Protein AF-A0A5C4PBP1-F1 (afdb_monomer)

Radius of gyration: 16.21 Å; Cα contacts (8 Å, |Δi|>4): 255; chains: 1; bounding box: 38×36×38 Å

Structure (mmCIF, N/CA/C/O backbone):
data_AF-A0A5C4PBP1-F1
#
_entry.id   AF-A0A5C4PBP1-F1
#
loop_
_atom_site.group_PDB
_atom_site.id
_atom_site.type_symbol
_atom_site.label_atom_id
_atom_site.label_alt_id
_atom_site.label_comp_id
_atom_site.label_asym_id
_atom_site.label_entity_id
_atom_site.label_seq_id
_atom_site.pdbx_PDB_ins_code
_atom_site.Cartn_x
_atom_site.Cartn_y
_atom_site.Cartn_z
_atom_site.occupancy
_atom_site.B_iso_or_equiv
_atom_site.auth_seq_id
_atom_site.auth_comp_id
_atom_site.auth_asym_id
_atom_site.auth_atom_id
_atom_site.pdbx_PDB_model_num
ATOM 1 N N . MET A 1 1 ? 8.663 18.267 17.089 1.00 38.72 1 MET A N 1
ATOM 2 C CA . MET A 1 1 ? 8.433 17.097 16.216 1.00 38.72 1 MET A CA 1
ATOM 3 C C . MET A 1 1 ? 9.418 17.229 15.071 1.00 38.72 1 MET A C 1
ATOM 5 O O . MET A 1 1 ? 9.232 18.097 14.226 1.00 38.72 1 MET A O 1
ATOM 9 N N . GLU A 1 2 ? 10.534 16.509 15.130 1.00 34.47 2 GLU A N 1
ATOM 10 C CA . GLU A 1 2 ? 11.545 16.554 14.072 1.00 34.47 2 GLU A CA 1
ATOM 11 C C . GLU A 1 2 ? 10.879 16.085 12.771 1.00 34.47 2 GLU A C 1
ATOM 13 O O . GLU A 1 2 ? 10.208 15.049 12.756 1.00 34.47 2 GLU A O 1
ATOM 18 N N . LYS A 1 3 ? 10.936 16.903 11.713 1.00 49.91 3 LYS A N 1
ATOM 19 C CA . LYS A 1 3 ? 10.389 16.513 10.411 1.00 49.91 3 LYS A CA 1
ATOM 20 C C . LYS A 1 3 ? 11.172 15.275 9.974 1.00 49.91 3 LYS A C 1
ATOM 22 O O . LYS A 1 3 ? 12.376 15.377 9.762 1.00 49.91 3 LYS A O 1
ATOM 27 N N . SER A 1 4 ? 10.498 14.124 9.903 1.00 60.41 4 SER A N 1
ATOM 28 C CA . SER A 1 4 ? 11.063 12.883 9.361 1.00 60.41 4 SER A CA 1
ATOM 29 C C . SER A 1 4 ? 11.829 13.210 8.087 1.00 60.41 4 SER A C 1
ATOM 31 O O . SER A 1 4 ? 11.266 13.848 7.194 1.00 60.41 4 SER A O 1
ATOM 33 N N . LYS A 1 5 ? 13.099 12.800 8.010 1.00 70.38 5 LYS A N 1
ATOM 34 C CA . LYS A 1 5 ? 13.876 12.965 6.781 1.00 70.38 5 LYS A CA 1
ATOM 35 C C . LYS A 1 5 ? 13.147 12.250 5.634 1.00 70.38 5 LYS A C 1
ATOM 37 O O . LYS A 1 5 ? 12.553 11.195 5.883 1.00 70.38 5 LYS A O 1
ATOM 42 N N . PRO A 1 6 ? 13.159 12.814 4.417 1.00 76.69 6 PRO A N 1
ATOM 43 C CA . PRO A 1 6 ? 12.573 12.146 3.267 1.00 76.69 6 PRO A CA 1
ATOM 44 C C . PRO A 1 6 ? 13.283 10.818 3.005 1.00 76.69 6 PRO A C 1
ATOM 46 O O . PRO A 1 6 ? 14.501 10.729 3.186 1.00 76.69 6 PRO A O 1
ATOM 49 N N . ARG A 1 7 ? 12.518 9.792 2.629 1.00 86.94 7 ARG A N 1
ATOM 50 C CA . ARG A 1 7 ? 13.049 8.452 2.331 1.00 86.94 7 ARG A CA 1
ATOM 51 C C . ARG A 1 7 ? 13.145 8.216 0.830 1.00 86.94 7 ARG A C 1
ATOM 53 O O . ARG A 1 7 ? 14.082 7.562 0.390 1.00 86.94 7 ARG A O 1
ATOM 60 N N . GLY A 1 8 ? 12.194 8.762 0.076 1.00 85.06 8 GLY A N 1
ATOM 61 C CA . GLY A 1 8 ? 12.069 8.559 -1.358 1.00 85.06 8 GLY A CA 1
ATOM 62 C C . GLY A 1 8 ? 12.628 9.697 -2.191 1.00 85.06 8 GLY A C 1
ATOM 63 O O . GLY A 1 8 ? 13.307 10.607 -1.711 1.00 85.06 8 GLY A O 1
ATOM 64 N N . VAL A 1 9 ? 12.273 9.665 -3.471 1.00 88.12 9 VAL A N 1
ATOM 65 C CA . VAL A 1 9 ? 12.474 10.784 -4.396 1.00 88.12 9 VAL A CA 1
ATOM 66 C C . VAL A 1 9 ? 11.323 11.785 -4.296 1.00 88.12 9 VAL A C 1
ATOM 68 O O . VAL A 1 9 ? 10.204 11.427 -3.906 1.00 88.12 9 VAL A O 1
ATOM 71 N N . ARG A 1 10 ? 11.598 13.037 -4.678 1.00 88.62 10 ARG A N 1
ATOM 72 C CA . ARG A 1 10 ? 10.590 14.095 -4.766 1.00 88.62 10 ARG A CA 1
ATOM 73 C C . ARG A 1 10 ? 9.631 13.827 -5.929 1.00 88.62 10 ARG A C 1
ATOM 75 O O . ARG A 1 10 ? 10.065 13.715 -7.073 1.00 88.62 10 ARG A O 1
ATOM 82 N N . VAL A 1 11 ? 8.337 13.812 -5.637 1.00 88.62 11 VAL A N 1
ATOM 83 C CA . VAL A 1 11 ? 7.227 13.700 -6.595 1.00 88.62 11 VAL A CA 1
ATOM 84 C C . VAL A 1 11 ? 6.254 14.871 -6.426 1.00 88.62 11 VAL A C 1
ATOM 86 O O . VAL A 1 11 ? 6.427 15.715 -5.542 1.00 88.62 11 VAL A O 1
ATOM 89 N N . ALA A 1 12 ? 5.241 14.963 -7.293 1.00 88.81 12 ALA A N 1
ATOM 90 C CA . ALA A 1 12 ? 4.211 15.988 -7.156 1.00 88.81 12 ALA A CA 1
ATOM 91 C C . ALA A 1 12 ? 3.504 15.876 -5.792 1.00 88.81 12 ALA A C 1
ATOM 93 O O . ALA A 1 12 ? 3.267 14.768 -5.307 1.00 88.81 12 ALA A O 1
ATOM 94 N N . PRO A 1 13 ? 3.170 17.008 -5.153 1.00 91.00 13 PRO A N 1
ATOM 95 C CA . PRO A 1 13 ? 2.603 16.999 -3.816 1.00 91.00 13 PRO A CA 1
ATOM 96 C C . PRO A 1 13 ? 1.206 16.367 -3.800 1.00 91.00 13 PRO A C 1
ATOM 98 O O . PRO A 1 13 ? 0.325 16.792 -4.547 1.00 91.00 13 PRO A O 1
ATOM 101 N N . LEU A 1 14 ? 0.972 15.418 -2.891 1.00 92.81 14 LEU A N 1
ATOM 102 C CA . LEU A 1 14 ? -0.351 14.851 -2.620 1.00 92.81 14 LEU A CA 1
ATOM 103 C C . LEU A 1 14 ? -0.701 14.976 -1.137 1.00 92.81 14 LEU A C 1
ATOM 105 O O . LEU A 1 14 ? 0.102 14.690 -0.252 1.00 92.81 14 LEU A O 1
ATOM 109 N N . SER A 1 15 ? -1.937 15.389 -0.856 1.00 93.75 15 SER A N 1
ATOM 110 C CA . SER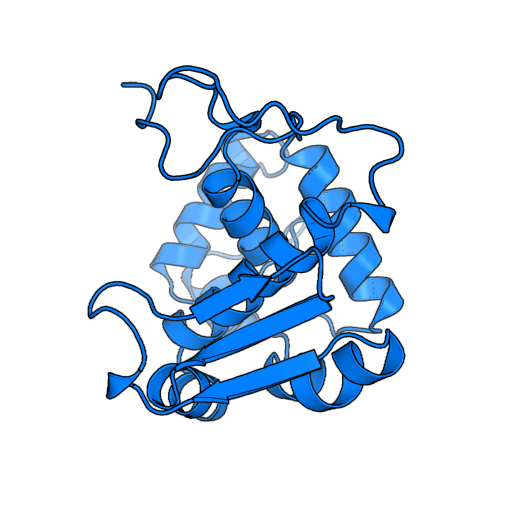 A 1 15 ? -2.470 15.411 0.508 1.00 93.75 15 SER A CA 1
ATOM 111 C C . SER A 1 15 ? -2.979 14.027 0.922 1.00 93.75 15 SER A C 1
ATOM 113 O O . SER A 1 15 ? -3.410 13.239 0.079 1.00 93.75 15 SER A O 1
ATOM 115 N N . SER A 1 16 ? -3.032 13.750 2.233 1.00 94.00 16 SER A N 1
ATOM 116 C CA . SER A 1 16 ? -3.623 12.504 2.756 1.00 94.00 16 SER A CA 1
ATOM 117 C C . SER A 1 16 ? -5.059 12.292 2.271 1.00 94.00 16 SER A C 1
ATOM 119 O O . SER A 1 16 ? -5.451 11.163 1.994 1.00 94.00 16 SER A O 1
ATOM 121 N N . ARG A 1 17 ? -5.834 13.380 2.139 1.00 94.62 17 ARG A N 1
ATOM 122 C CA . ARG A 1 17 ? -7.197 13.346 1.596 1.00 94.62 17 ARG A CA 1
ATOM 123 C C . ARG A 1 17 ? -7.201 12.887 0.139 1.00 94.62 17 ARG A C 1
ATOM 125 O O . ARG A 1 17 ? -7.985 12.012 -0.199 1.00 94.62 17 ARG A O 1
ATOM 132 N N . LYS A 1 18 ? -6.320 13.432 -0.706 1.00 95.44 18 LYS A N 1
ATOM 133 C CA . LYS A 1 18 ? -6.283 13.051 -2.122 1.00 95.44 18 LYS A CA 1
ATOM 134 C C . LYS A 1 18 ? -5.857 11.595 -2.309 1.00 95.44 18 LYS A C 1
ATOM 136 O O . LYS A 1 18 ? -6.451 10.892 -3.114 1.00 95.44 18 LYS A O 1
ATOM 141 N N . ILE A 1 19 ? -4.875 11.130 -1.535 1.00 96.56 19 ILE A N 1
ATOM 142 C CA . ILE A 1 19 ? -4.437 9.725 -1.566 1.00 96.56 19 ILE A CA 1
ATOM 143 C C . ILE A 1 19 ? -5.571 8.792 -1.126 1.00 96.56 19 ILE A C 1
ATOM 145 O O . ILE A 1 19 ? -5.777 7.752 -1.745 1.00 96.56 19 ILE A O 1
ATOM 149 N N . ARG A 1 20 ? -6.341 9.179 -0.099 1.00 96.38 20 ARG A N 1
ATOM 150 C CA . ARG A 1 20 ? -7.541 8.446 0.323 1.00 96.38 20 ARG A CA 1
ATOM 151 C C . ARG A 1 20 ? -8.570 8.342 -0.794 1.00 96.38 20 ARG A C 1
ATOM 153 O O . ARG A 1 20 ? -9.005 7.237 -1.075 1.00 96.38 20 ARG A O 1
ATOM 160 N N . GLU A 1 21 ? -8.919 9.458 -1.433 1.00 96.00 21 GLU A N 1
ATOM 161 C CA . GLU A 1 21 ? -9.877 9.472 -2.548 1.00 96.00 21 GLU A CA 1
ATOM 162 C C . GLU A 1 21 ? -9.435 8.507 -3.665 1.00 96.00 21 GLU A C 1
ATOM 164 O O . GLU A 1 21 ? -10.244 7.731 -4.163 1.00 96.00 21 GLU A O 1
ATOM 169 N N . VAL A 1 22 ? -8.137 8.487 -4.001 1.00 96.25 22 VAL A N 1
ATOM 170 C CA . VAL A 1 22 ? -7.582 7.556 -5.002 1.00 96.25 22 VAL A CA 1
ATOM 171 C C . VAL A 1 22 ? -7.666 6.097 -4.539 1.00 96.25 22 VAL A C 1
ATOM 173 O O . VAL A 1 22 ? -8.005 5.224 -5.335 1.00 96.25 22 VAL A O 1
ATOM 176 N N . ALA A 1 23 ? -7.374 5.803 -3.270 1.00 96.69 23 ALA A N 1
ATOM 177 C CA . ALA A 1 23 ? -7.478 4.447 -2.728 1.00 96.69 23 ALA A CA 1
ATOM 178 C C . ALA A 1 23 ? -8.937 3.958 -2.638 1.00 96.69 23 ALA A C 1
ATOM 180 O O . ALA A 1 23 ? -9.209 2.789 -2.902 1.00 96.69 23 ALA A O 1
ATOM 181 N N . GLU A 1 24 ? -9.882 4.838 -2.304 1.00 95.56 24 GLU A N 1
ATOM 182 C CA . GLU A 1 24 ? -11.318 4.540 -2.300 1.00 95.56 24 GLU A CA 1
ATOM 183 C C . GLU A 1 24 ? -11.827 4.262 -3.719 1.00 95.56 24 GLU A C 1
ATOM 185 O O . GLU A 1 24 ? -12.480 3.244 -3.945 1.00 95.56 24 GLU A O 1
ATOM 190 N N . GLU A 1 25 ? -11.461 5.103 -4.690 1.00 94.81 25 GLU A N 1
ATOM 191 C CA . GLU A 1 25 ? -11.775 4.878 -6.104 1.00 94.81 25 GLU A CA 1
ATOM 192 C C . GLU A 1 25 ? -11.176 3.557 -6.604 1.00 94.81 25 GLU A C 1
ATOM 194 O O . GLU A 1 25 ? -11.853 2.783 -7.278 1.00 94.81 25 GLU A O 1
ATOM 199 N N . PHE A 1 26 ? -9.935 3.250 -6.218 1.00 94.12 26 PHE A N 1
ATOM 200 C CA . PHE A 1 26 ? -9.298 1.978 -6.541 1.00 94.12 26 PHE A CA 1
ATOM 201 C C . PHE A 1 26 ? -10.095 0.790 -5.982 1.00 94.12 26 PHE A C 1
ATOM 203 O O . PHE A 1 26 ? -10.400 -0.143 -6.723 1.00 94.12 26 PHE A O 1
ATOM 210 N N . ARG A 1 27 ? -10.507 0.833 -4.707 1.00 94.81 27 ARG A N 1
ATOM 211 C CA . ARG A 1 27 ? -11.350 -0.220 -4.113 1.00 94.81 27 ARG A CA 1
ATOM 212 C C . ARG A 1 27 ? -12.655 -0.414 -4.884 1.00 94.81 27 ARG A C 1
ATOM 214 O O . ARG A 1 27 ? -13.053 -1.555 -5.087 1.00 94.81 27 ARG A O 1
ATOM 221 N N . VAL A 1 28 ? -13.285 0.666 -5.349 1.00 93.56 28 VAL A N 1
ATOM 222 C CA . VAL A 1 28 ? -14.512 0.601 -6.162 1.00 93.56 28 VAL A CA 1
ATOM 223 C C . VAL A 1 28 ? -14.242 -0.011 -7.539 1.00 93.56 28 VAL A C 1
ATOM 225 O O . VAL A 1 28 ? -14.942 -0.940 -7.932 1.00 93.56 28 VAL A O 1
ATOM 228 N N . ILE A 1 29 ? -13.216 0.458 -8.257 1.00 91.00 29 ILE A N 1
ATOM 229 C CA . ILE A 1 29 ? -12.863 -0.033 -9.602 1.00 91.00 29 ILE A CA 1
ATOM 230 C C . ILE A 1 29 ? -12.589 -1.540 -9.593 1.00 91.00 29 ILE A C 1
ATOM 232 O O . ILE A 1 29 ? -12.984 -2.239 -10.524 1.00 91.00 29 ILE A O 1
ATOM 236 N N . PHE A 1 30 ? -11.927 -2.030 -8.546 1.00 91.06 30 PHE A N 1
ATOM 237 C CA . PHE A 1 30 ? -11.586 -3.443 -8.382 1.00 91.06 30 PHE A CA 1
ATOM 238 C C . PHE A 1 30 ? -12.614 -4.234 -7.566 1.00 91.06 30 PHE A C 1
ATOM 240 O O . PHE A 1 30 ? -12.368 -5.392 -7.252 1.00 91.06 30 PHE A O 1
ATOM 247 N N . SER A 1 31 ? -13.765 -3.633 -7.235 1.00 92.88 31 SER A N 1
ATOM 248 C CA . SER A 1 31 ? -14.846 -4.271 -6.466 1.00 92.88 31 SER A CA 1
ATOM 249 C C . SER A 1 31 ? -14.363 -4.958 -5.179 1.00 92.88 31 SER A C 1
ATOM 251 O O . SER A 1 31 ? -14.831 -6.039 -4.824 1.00 92.88 31 SER A O 1
ATOM 253 N N . LEU A 1 32 ? -13.407 -4.339 -4.477 1.00 94.38 32 LEU A N 1
ATOM 254 C CA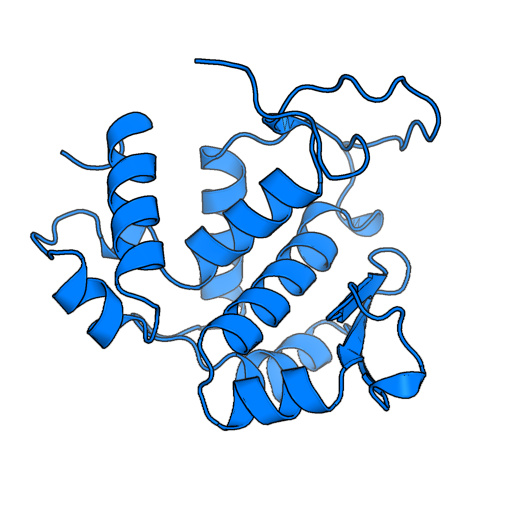 . LEU A 1 32 ? -12.791 -4.933 -3.294 1.00 94.38 32 LEU A CA 1
ATOM 255 C C . LEU A 1 32 ? -13.799 -5.032 -2.139 1.00 94.38 32 LEU A C 1
ATOM 257 O O . LEU A 1 32 ? -14.530 -4.069 -1.878 1.00 94.38 32 LEU A O 1
ATOM 261 N N . PRO A 1 33 ? -13.828 -6.163 -1.409 1.00 92.94 33 PRO A N 1
ATOM 262 C CA . PRO A 1 33 ? -14.782 -6.363 -0.330 1.00 92.94 33 PRO A CA 1
ATOM 263 C C . PRO A 1 33 ? -14.478 -5.442 0.857 1.00 92.94 33 PRO A C 1
ATOM 265 O O . PRO A 1 33 ? -13.320 -5.050 1.062 1.00 92.94 33 PRO A O 1
ATOM 268 N N . PRO A 1 34 ? -15.484 -5.129 1.695 1.00 91.81 34 PRO A N 1
ATOM 269 C CA . PRO A 1 34 ? -15.233 -4.469 2.966 1.00 91.81 34 PRO A CA 1
ATOM 270 C C . PRO A 1 34 ? -14.339 -5.337 3.861 1.00 91.81 34 PRO A C 1
ATOM 272 O O . PRO A 1 34 ? -14.444 -6.564 3.872 1.00 91.81 34 PRO A O 1
ATOM 275 N N . GLY A 1 35 ? -13.481 -4.707 4.661 1.00 93.69 35 GLY A N 1
ATOM 276 C CA . GLY A 1 35 ? -12.535 -5.417 5.518 1.00 93.69 35 GLY A CA 1
ATOM 277 C C . GLY A 1 35 ? -11.252 -5.849 4.801 1.00 93.69 35 GLY A C 1
ATOM 278 O O . GLY A 1 35 ? -10.624 -5.073 4.079 1.00 93.69 35 GLY A O 1
ATOM 279 N N . ASN A 1 36 ? -10.808 -7.070 5.098 1.00 95.44 36 ASN A N 1
ATOM 280 C CA . ASN A 1 36 ? -9.536 -7.603 4.628 1.00 95.44 36 ASN A CA 1
ATOM 281 C C . ASN A 1 36 ? -9.510 -7.774 3.098 1.00 95.44 36 ASN A C 1
ATOM 283 O O . ASN A 1 36 ? -10.351 -8.473 2.544 1.00 95.44 36 ASN A O 1
ATOM 287 N N . VAL A 1 37 ? -8.513 -7.183 2.435 1.00 95.31 37 VAL A N 1
ATOM 288 C CA . VAL A 1 37 ? -8.284 -7.348 0.989 1.00 95.31 37 VAL A CA 1
ATOM 289 C C . VAL A 1 37 ? -7.439 -8.589 0.727 1.00 95.31 37 VAL A C 1
ATOM 291 O O . VAL A 1 37 ? -6.358 -8.730 1.320 1.00 95.31 37 VAL A O 1
ATOM 294 N N . ASP A 1 38 ? -7.892 -9.431 -0.200 1.00 95.62 38 ASP A N 1
ATOM 295 C CA . ASP A 1 38 ? -7.038 -10.436 -0.826 1.00 95.62 38 ASP A CA 1
ATOM 296 C C . ASP A 1 38 ? -6.098 -9.746 -1.823 1.00 95.62 38 ASP A C 1
ATOM 298 O O . ASP A 1 38 ? -6.478 -9.339 -2.921 1.00 95.62 38 ASP A O 1
ATOM 302 N N . ILE A 1 39 ? -4.862 -9.523 -1.378 1.00 96.94 39 ILE A N 1
ATOM 303 C CA . ILE A 1 39 ? -3.857 -8.826 -2.182 1.00 96.94 39 ILE A CA 1
ATOM 304 C C . ILE A 1 39 ? -3.334 -9.715 -3.315 1.00 96.94 39 ILE A C 1
ATOM 306 O O . ILE A 1 39 ? -2.880 -9.183 -4.320 1.00 96.94 39 ILE A O 1
ATOM 310 N N . ILE A 1 40 ? -3.395 -11.042 -3.163 1.00 96.75 40 ILE A N 1
ATOM 311 C CA . ILE A 1 40 ? -2.920 -11.979 -4.181 1.00 96.75 40 ILE A CA 1
ATOM 312 C C . ILE A 1 40 ? -3.923 -12.015 -5.322 1.00 96.75 40 ILE A C 1
ATOM 314 O O . ILE A 1 40 ? -3.534 -11.788 -6.461 1.00 96.75 40 ILE A O 1
ATOM 318 N N . GLU A 1 41 ? -5.212 -12.165 -5.011 1.00 9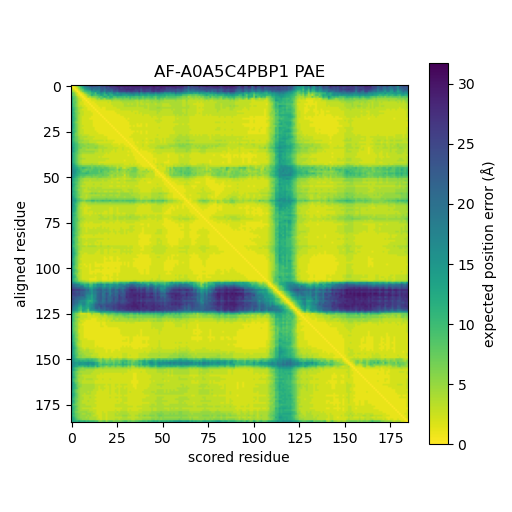4.75 41 GLU A N 1
ATOM 319 C CA . GLU A 1 41 ? -6.276 -12.131 -6.019 1.00 94.75 41 GLU A CA 1
ATOM 320 C C . GLU A 1 41 ? -6.277 -10.798 -6.792 1.00 94.75 41 GLU A C 1
ATOM 322 O O . GLU A 1 41 ? -6.406 -10.770 -8.019 1.00 94.75 41 GLU A O 1
ATOM 327 N N . LEU A 1 42 ? -6.041 -9.677 -6.096 1.00 94.62 42 LEU A N 1
ATOM 328 C CA . LEU A 1 42 ? -5.889 -8.370 -6.739 1.00 94.62 42 LEU A CA 1
ATOM 329 C C . LEU A 1 42 ? -4.698 -8.326 -7.714 1.00 94.62 42 LEU A C 1
ATOM 331 O O . LEU A 1 42 ? -4.814 -7.710 -8.774 1.00 94.62 42 LEU A O 1
ATOM 335 N N . TYR A 1 43 ? -3.564 -8.943 -7.375 1.00 95.00 43 TYR A N 1
ATOM 336 C CA . TYR A 1 43 ? -2.410 -9.020 -8.274 1.00 95.00 43 TYR A CA 1
ATOM 337 C C . TYR A 1 43 ? -2.676 -9.944 -9.466 1.00 95.00 43 TYR A C 1
ATOM 339 O O . TYR A 1 43 ? -2.472 -9.535 -10.606 1.00 95.00 43 TYR A O 1
ATOM 347 N N . GLU A 1 44 ? -3.174 -11.154 -9.214 1.00 91.31 44 GLU A N 1
ATOM 348 C CA . GLU A 1 44 ? -3.378 -12.185 -10.236 1.00 91.31 44 GLU A CA 1
ATOM 349 C C . GLU A 1 44 ? -4.452 -11.791 -11.258 1.00 91.31 44 GLU A C 1
ATOM 351 O O . GLU A 1 44 ? -4.245 -11.954 -12.460 1.00 91.31 44 GLU A O 1
ATOM 356 N N . PHE A 1 45 ? -5.575 -11.225 -10.805 1.00 87.19 45 PHE A N 1
ATOM 357 C CA . PHE A 1 45 ? -6.729 -10.945 -11.670 1.00 87.19 45 PHE A CA 1
ATOM 358 C C . PHE A 1 45 ? -6.999 -9.455 -11.858 1.00 87.19 45 PHE A C 1
ATOM 360 O O . PHE A 1 45 ? -7.401 -9.015 -12.939 1.00 87.19 45 PHE A O 1
ATOM 367 N N . GLY A 1 46 ? -6.767 -8.650 -10.819 1.00 82.69 46 GLY A N 1
ATOM 368 C CA . GLY A 1 46 ? -6.984 -7.210 -10.888 1.00 82.69 46 GLY A CA 1
ATOM 369 C C . GLY A 1 46 ? -6.011 -6.548 -11.857 1.00 82.69 46 GLY A C 1
ATOM 370 O O . GLY A 1 46 ? -6.438 -5.911 -12.822 1.00 82.69 46 GLY A O 1
ATOM 371 N N . LEU A 1 47 ? -4.705 -6.716 -11.649 1.00 84.31 47 LEU A N 1
ATOM 372 C CA . LEU A 1 47 ? -3.691 -6.006 -12.436 1.00 84.31 47 LEU A CA 1
ATOM 373 C C . LEU A 1 47 ? -3.790 -6.281 -13.939 1.00 84.31 47 LEU A C 1
ATOM 375 O O . LEU A 1 47 ? -3.799 -5.334 -14.734 1.00 84.31 47 LEU A O 1
ATOM 379 N N . GLN A 1 48 ? -3.995 -7.545 -14.316 1.00 76.44 48 GLN A N 1
ATOM 380 C CA . GLN A 1 48 ? -4.147 -7.951 -15.715 1.00 76.44 48 GLN A CA 1
ATOM 381 C C . GLN A 1 48 ? -5.284 -7.198 -16.421 1.00 76.44 48 GLN A C 1
ATOM 383 O O . GLN A 1 48 ? -5.129 -6.774 -17.566 1.00 76.44 48 GLN A O 1
ATOM 388 N N . SER A 1 49 ? -6.399 -6.933 -15.727 1.00 78.88 49 SER A N 1
ATOM 389 C CA . SER A 1 49 ? -7.538 -6.187 -16.291 1.00 78.88 49 SER A CA 1
ATOM 390 C C . SER A 1 49 ? -7.210 -4.733 -16.666 1.00 78.88 49 SER A C 1
ATOM 392 O O . SER A 1 49 ? -7.968 -4.094 -17.400 1.00 78.88 49 SER A O 1
ATOM 394 N N . LYS A 1 50 ? -6.094 -4.192 -16.159 1.00 79.19 50 LYS A N 1
ATOM 395 C CA . LYS A 1 50 ? -5.595 -2.840 -16.454 1.00 79.19 50 LYS A CA 1
ATOM 396 C C . LYS A 1 50 ? -4.357 -2.827 -17.344 1.00 79.19 50 LYS A C 1
ATOM 398 O O . LYS A 1 50 ? -3.848 -1.743 -17.616 1.00 79.19 50 LYS A O 1
ATOM 403 N N . GLY A 1 51 ? -3.886 -3.990 -17.797 1.00 85.00 51 GLY A N 1
ATOM 404 C CA . GLY A 1 51 ? -2.615 -4.101 -18.510 1.00 85.00 51 GLY A CA 1
ATOM 405 C C . GLY A 1 51 ? -1.405 -3.802 -17.623 1.00 85.00 51 GLY A C 1
ATOM 406 O O . GLY A 1 51 ? -0.366 -3.407 -18.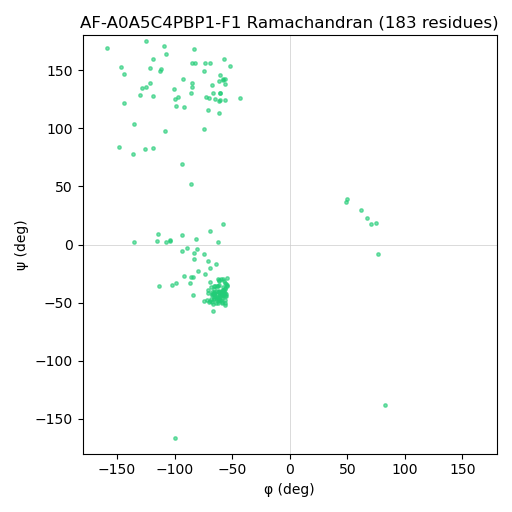137 1.00 85.00 51 GLY A O 1
ATOM 407 N N . TRP A 1 52 ? -1.551 -3.935 -16.301 1.00 91.12 52 TRP A N 1
ATOM 408 C CA . TRP A 1 52 ? -0.435 -3.855 -15.362 1.00 91.12 52 TRP A CA 1
ATOM 409 C C . TRP A 1 52 ? 0.097 -5.258 -15.114 1.00 91.12 52 TRP A C 1
ATOM 411 O O . TRP A 1 52 ? -0.677 -6.213 -15.029 1.00 9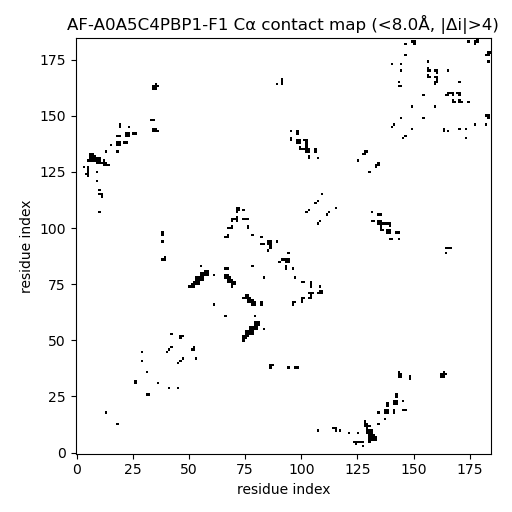1.12 52 TRP A O 1
ATOM 421 N N . ASP A 1 53 ? 1.410 -5.364 -14.991 1.00 93.62 53 ASP A N 1
ATOM 422 C CA . ASP A 1 53 ? 2.119 -6.627 -14.890 1.00 93.62 53 ASP A CA 1
ATOM 423 C C . ASP A 1 53 ? 2.878 -6.730 -13.564 1.00 93.62 53 ASP A C 1
ATOM 425 O O . ASP A 1 53 ? 3.188 -5.733 -12.896 1.00 93.62 53 ASP A O 1
ATOM 429 N N . TYR A 1 54 ? 3.196 -7.956 -13.177 1.00 95.62 54 TYR A N 1
ATOM 430 C CA . TYR A 1 54 ? 4.054 -8.225 -12.040 1.00 95.62 54 TYR A CA 1
ATOM 431 C C . TYR A 1 54 ? 4.935 -9.442 -12.302 1.00 95.62 54 TYR A C 1
ATOM 433 O O . TYR A 1 54 ? 4.538 -10.397 -12.960 1.00 95.62 54 TYR A O 1
ATOM 441 N N . ASP A 1 55 ? 6.144 -9.406 -11.754 1.00 96.25 55 ASP A N 1
ATOM 442 C CA . ASP A 1 55 ? 7.136 -10.459 -11.930 1.00 96.25 55 ASP A CA 1
ATOM 443 C C . ASP A 1 55 ? 7.703 -10.882 -10.573 1.00 96.25 55 ASP A C 1
ATOM 445 O O . ASP A 1 55 ? 8.131 -10.053 -9.762 1.00 96.25 55 ASP A O 1
ATOM 449 N N . ILE A 1 56 ? 7.680 -12.187 -10.315 1.00 97.88 56 ILE A N 1
ATOM 450 C CA . ILE A 1 56 ? 8.169 -12.781 -9.073 1.00 97.88 56 ILE A CA 1
ATOM 451 C C . ILE A 1 56 ? 9.571 -13.312 -9.341 1.00 97.88 56 ILE A C 1
ATOM 453 O O . ILE A 1 56 ? 9.763 -14.212 -10.153 1.00 97.88 56 ILE A O 1
ATOM 457 N N . GLN A 1 57 ? 10.547 -12.778 -8.619 1.00 97.94 57 GLN A N 1
ATOM 458 C CA . GLN A 1 57 ? 11.961 -13.045 -8.853 1.00 97.94 57 GLN A CA 1
ATOM 459 C C . GLN A 1 57 ? 12.630 -13.644 -7.617 1.00 97.94 57 GLN A C 1
ATOM 461 O O . GLN A 1 57 ? 12.217 -13.390 -6.484 1.00 97.94 57 GLN A O 1
ATOM 466 N N . GLU A 1 58 ? 13.683 -14.435 -7.830 1.00 97.81 58 GLU A N 1
ATOM 467 C CA . GLU A 1 58 ? 14.483 -14.988 -6.736 1.00 97.81 58 GLU A CA 1
ATOM 468 C C . GLU A 1 58 ? 15.039 -13.877 -5.834 1.00 97.81 58 GLU A C 1
ATOM 470 O O . GLU A 1 58 ? 15.468 -12.817 -6.293 1.00 97.81 58 GLU A O 1
ATOM 475 N N . ASP A 1 59 ? 15.072 -14.135 -4.527 1.00 97.31 59 ASP A N 1
ATOM 476 C CA . ASP A 1 59 ? 15.500 -13.160 -3.520 1.00 97.31 59 ASP A CA 1
ATOM 477 C C . ASP A 1 59 ? 16.925 -12.625 -3.744 1.00 97.31 59 ASP A C 1
ATOM 479 O O . ASP A 1 59 ? 17.216 -11.485 -3.379 1.00 97.31 59 ASP A O 1
ATOM 483 N N . ASN A 1 60 ? 17.802 -13.437 -4.344 1.00 96.44 60 ASN A N 1
ATOM 484 C CA . ASN A 1 60 ? 19.202 -13.112 -4.639 1.00 96.44 60 ASN A CA 1
ATOM 485 C C . ASN A 1 60 ? 19.371 -12.067 -5.764 1.00 96.44 60 ASN A C 1
ATOM 487 O O . ASN A 1 60 ? 20.459 -11.508 -5.900 1.00 96.44 60 ASN A O 1
ATOM 491 N N . LEU A 1 61 ? 18.318 -11.783 -6.543 1.00 95.38 61 LEU A N 1
ATOM 492 C CA . LEU A 1 61 ? 18.331 -10.793 -7.625 1.00 95.38 61 LEU A CA 1
ATOM 493 C C . LEU A 1 61 ? 18.104 -9.364 -7.122 1.00 95.38 61 LEU A C 1
ATOM 495 O O . LEU A 1 61 ? 18.245 -8.404 -7.880 1.00 95.38 61 LEU A O 1
ATOM 499 N N . PHE A 1 62 ? 17.777 -9.208 -5.841 1.00 94.31 62 PHE A N 1
ATOM 500 C CA . PHE A 1 62 ? 17.543 -7.921 -5.207 1.00 94.31 62 PHE A CA 1
ATOM 501 C C . PHE A 1 62 ? 18.643 -7.600 -4.192 1.00 94.31 62 PHE A C 1
ATOM 503 O O . PHE A 1 62 ? 19.163 -8.498 -3.522 1.00 94.31 62 PHE A O 1
ATOM 510 N N . PRO A 1 63 ? 18.927 -6.307 -3.965 1.00 92.81 63 PRO A N 1
ATOM 511 C CA . PRO A 1 63 ? 19.634 -5.874 -2.767 1.00 92.81 63 PRO A CA 1
ATOM 512 C C . PRO A 1 63 ? 18.974 -6.409 -1.483 1.00 92.81 63 PRO A C 1
ATOM 514 O O . PRO A 1 63 ? 17.769 -6.691 -1.431 1.00 92.81 63 PRO A O 1
ATOM 517 N N . SER A 1 64 ? 19.764 -6.562 -0.420 1.00 86.88 64 SER A N 1
ATOM 518 C CA . SER A 1 64 ? 19.303 -7.173 0.834 1.00 86.88 64 SER A CA 1
ATOM 519 C C . SER A 1 64 ? 18.169 -6.391 1.508 1.00 86.88 64 SER A C 1
ATOM 521 O O . SER A 1 64 ? 17.310 -6.998 2.144 1.00 86.88 64 SER A O 1
ATOM 523 N N . ASP A 1 65 ? 18.127 -5.074 1.324 1.00 89.25 65 ASP A N 1
ATOM 524 C CA . ASP A 1 65 ? 17.169 -4.131 1.904 1.00 89.25 65 ASP A CA 1
ATOM 525 C C . ASP A 1 65 ? 15.951 -3.827 1.013 1.00 89.25 65 ASP A C 1
ATOM 527 O O . ASP A 1 65 ? 15.015 -3.167 1.461 1.00 89.25 65 ASP A O 1
ATOM 531 N N . VAL A 1 66 ? 15.919 -4.342 -0.219 1.00 92.75 66 VAL A N 1
ATOM 532 C CA . VAL A 1 66 ? 14.813 -4.134 -1.166 1.00 92.75 66 VAL A CA 1
ATOM 533 C C . VAL A 1 66 ? 13.892 -5.347 -1.157 1.00 92.75 66 VAL A C 1
ATOM 535 O O . VAL A 1 66 ? 14.347 -6.467 -1.359 1.00 92.75 66 VAL A O 1
ATOM 538 N N . LEU A 1 67 ? 12.596 -5.154 -0.920 1.00 96.06 67 LEU A N 1
ATOM 539 C CA . LEU A 1 67 ? 11.614 -6.249 -0.856 1.00 96.06 67 LEU A CA 1
ATOM 540 C C . LEU A 1 67 ? 10.830 -6.426 -2.162 1.00 96.06 67 LEU A C 1
ATOM 542 O O . LEU A 1 67 ? 10.469 -7.543 -2.532 1.00 96.06 67 LEU A O 1
ATOM 546 N N . ALA A 1 68 ? 10.582 -5.321 -2.850 1.00 97.25 68 ALA A N 1
ATOM 547 C CA . ALA A 1 68 ? 9.922 -5.246 -4.139 1.00 97.25 68 ALA A CA 1
ATOM 548 C C . ALA A 1 68 ? 10.298 -3.908 -4.802 1.00 97.25 68 ALA A C 1
ATOM 550 O O . ALA A 1 68 ? 10.933 -3.063 -4.168 1.00 97.25 68 ALA A O 1
ATOM 551 N N . LEU A 1 69 ? 9.977 -3.757 -6.086 1.00 95.81 69 LEU A N 1
ATOM 552 C CA . LEU A 1 69 ? 10.226 -2.550 -6.870 1.00 95.81 69 LEU A CA 1
ATOM 553 C C . LEU A 1 69 ? 9.077 -2.311 -7.852 1.00 95.81 69 LEU A C 1
ATOM 555 O O . LEU A 1 69 ? 8.841 -3.137 -8.736 1.00 95.81 69 LEU A O 1
ATOM 559 N N . ALA A 1 70 ? 8.420 -1.162 -7.758 1.00 94.81 70 ALA A N 1
ATOM 560 C CA . ALA A 1 70 ? 7.520 -0.664 -8.789 1.00 94.81 70 ALA A CA 1
ATOM 561 C C . ALA A 1 70 ? 8.273 0.102 -9.891 1.00 94.81 70 ALA A C 1
ATOM 563 O O . ALA A 1 70 ? 9.146 0.930 -9.628 1.00 94.81 70 ALA A O 1
ATOM 564 N N . PHE A 1 71 ? 7.859 -0.122 -11.137 1.00 93.38 71 PHE A N 1
ATOM 565 C CA . PHE A 1 71 ? 8.281 0.598 -12.339 1.00 93.38 71 PHE A CA 1
ATOM 566 C C . PHE A 1 71 ? 7.047 1.267 -12.967 1.00 93.38 71 PHE A C 1
ATOM 568 O O . PHE A 1 71 ? 6.419 0.689 -13.863 1.00 93.38 71 PHE A O 1
ATOM 575 N N . PRO A 1 72 ? 6.642 2.460 -12.481 1.00 90.31 72 PRO A N 1
ATOM 576 C CA . PRO A 1 72 ? 5.418 3.131 -12.922 1.00 90.31 72 PRO A CA 1
ATOM 577 C C . PRO A 1 72 ? 5.376 3.443 -14.419 1.00 90.31 72 PRO A C 1
ATOM 579 O O . PRO A 1 72 ? 4.301 3.433 -15.003 1.00 90.31 72 PRO A O 1
ATOM 582 N N . ASP A 1 73 ? 6.532 3.671 -15.039 1.00 88.81 73 ASP A N 1
ATOM 583 C CA . ASP A 1 73 ? 6.715 3.906 -16.477 1.00 88.81 73 ASP A CA 1
ATOM 584 C C . ASP A 1 73 ? 6.452 2.662 -17.340 1.00 88.81 73 ASP A C 1
ATOM 586 O O . ASP A 1 73 ? 6.217 2.774 -18.540 1.00 88.81 73 ASP A O 1
ATOM 590 N N . ARG A 1 74 ? 6.507 1.470 -16.737 1.00 90.50 74 ARG A N 1
ATOM 591 C CA . ARG A 1 74 ? 6.357 0.173 -17.420 1.00 90.50 74 ARG A CA 1
ATOM 592 C C . ARG A 1 74 ? 5.122 -0.591 -16.974 1.00 90.50 74 ARG A C 1
ATOM 594 O O . ARG A 1 74 ? 4.955 -1.735 -17.376 1.00 90.50 74 ARG A O 1
ATOM 601 N N . HIS A 1 75 ? 4.323 0.010 -16.091 1.00 91.69 75 HIS A N 1
ATOM 602 C CA . HIS A 1 75 ? 3.200 -0.643 -15.417 1.00 91.69 75 HIS A CA 1
ATOM 603 C C . HIS A 1 75 ? 3.582 -2.000 -14.801 1.00 91.69 75 HIS A C 1
ATOM 605 O O . HIS A 1 75 ? 2.782 -2.926 -14.819 1.00 91.69 75 HIS A O 1
ATOM 611 N N . LEU A 1 76 ? 4.802 -2.119 -14.262 1.00 94.38 76 LEU A N 1
ATOM 612 C CA . LEU A 1 76 ? 5.378 -3.381 -13.787 1.00 94.38 76 LEU A CA 1
ATOM 613 C C . LEU A 1 76 ? 5.752 -3.301 -12.305 1.00 94.38 76 LEU A C 1
ATOM 615 O O . LEU A 1 76 ? 6.362 -2.323 -11.876 1.00 94.38 76 LEU A O 1
ATOM 619 N N . ILE A 1 77 ? 5.483 -4.358 -11.540 1.00 96.75 77 ILE A N 1
ATOM 620 C CA . ILE A 1 77 ? 6.009 -4.535 -10.178 1.00 96.75 77 ILE A CA 1
ATOM 621 C C . ILE A 1 77 ? 6.863 -5.802 -10.117 1.00 96.75 77 ILE A C 1
ATOM 623 O O . ILE A 1 77 ? 6.401 -6.881 -10.463 1.00 96.75 77 ILE A O 1
ATOM 627 N N . ARG A 1 78 ? 8.099 -5.702 -9.626 1.00 97.94 78 ARG A N 1
ATOM 628 C CA . ARG A 1 78 ? 8.943 -6.867 -9.323 1.00 97.94 78 ARG A CA 1
ATOM 629 C C . ARG A 1 78 ? 8.920 -7.167 -7.839 1.00 97.94 78 ARG A C 1
ATOM 631 O O . ARG A 1 78 ? 9.109 -6.262 -7.032 1.00 97.94 78 ARG A O 1
ATOM 638 N N . VAL A 1 79 ? 8.741 -8.429 -7.473 1.00 98.19 79 VAL A N 1
ATOM 639 C CA . VAL A 1 79 ? 8.568 -8.854 -6.080 1.00 98.19 79 VAL A CA 1
ATOM 640 C C . VAL A 1 79 ? 9.551 -9.974 -5.753 1.00 98.19 79 VAL A C 1
ATOM 642 O O . VAL A 1 79 ? 9.668 -10.930 -6.520 1.00 98.19 79 VAL A O 1
ATOM 645 N N . LYS A 1 80 ? 10.224 -9.899 -4.595 1.00 98.44 80 LYS A N 1
ATOM 646 C CA . LYS A 1 80 ? 10.971 -11.046 -4.054 1.00 98.44 80 LYS A CA 1
ATOM 647 C C . LYS A 1 80 ? 10.057 -12.259 -3.885 1.00 98.44 80 LYS A C 1
ATOM 649 O O . LYS A 1 80 ? 8.953 -12.146 -3.346 1.00 98.44 80 LYS A O 1
ATOM 654 N N . GLN A 1 81 ? 10.542 -13.441 -4.241 1.00 98.31 81 GLN A N 1
ATOM 655 C CA . GLN A 1 81 ? 9.807 -14.692 -4.074 1.00 98.31 81 GLN A CA 1
ATOM 656 C C . GLN A 1 81 ? 9.386 -14.924 -2.617 1.00 98.31 81 GLN A C 1
ATOM 658 O O . GLN A 1 81 ? 8.267 -15.389 -2.367 1.00 98.31 81 GLN A O 1
ATOM 663 N N . SER A 1 82 ? 10.230 -14.572 -1.641 1.00 98.19 82 SER A N 1
ATOM 664 C CA . SER A 1 82 ? 9.883 -14.682 -0.218 1.00 98.19 82 SER A CA 1
ATOM 665 C C . SER A 1 82 ? 8.741 -13.758 0.201 1.00 98.19 82 SER A C 1
ATOM 667 O O . SER A 1 82 ? 7.901 -14.174 1.003 1.00 98.19 82 SER A O 1
ATOM 669 N N . VAL A 1 83 ? 8.665 -12.554 -0.372 1.00 98.50 83 VAL A N 1
ATOM 670 C CA . VAL A 1 83 ? 7.581 -11.588 -0.142 1.00 98.50 83 VAL A CA 1
ATOM 671 C C . VAL A 1 83 ? 6.291 -12.103 -0.762 1.00 98.50 83 VAL A C 1
ATOM 673 O O . VAL A 1 83 ? 5.279 -12.180 -0.071 1.00 98.50 83 VAL A O 1
ATOM 676 N N . TRP A 1 84 ? 6.319 -12.550 -2.020 1.00 98.44 84 TRP A N 1
ATOM 677 C CA . TRP A 1 84 ? 5.141 -13.150 -2.652 1.00 98.44 84 TRP A CA 1
ATOM 678 C C . TRP A 1 84 ? 4.616 -14.341 -1.840 1.00 98.44 84 TRP A C 1
ATOM 680 O O . TRP A 1 84 ? 3.463 -14.372 -1.413 1.00 98.44 84 TRP A O 1
ATOM 690 N N . SER A 1 85 ? 5.503 -15.285 -1.520 1.00 98.38 85 SER A N 1
ATOM 691 C CA . SER A 1 85 ? 5.162 -16.469 -0.726 1.00 98.38 85 SER A CA 1
ATOM 692 C C . SER A 1 85 ? 4.669 -16.104 0.678 1.00 98.38 85 SER A C 1
ATOM 694 O O . SER A 1 85 ? 3.810 -16.783 1.240 1.00 98.38 85 SER A O 1
ATOM 696 N N . GLY A 1 86 ? 5.216 -15.040 1.271 1.00 98.50 86 GLY A N 1
ATOM 697 C CA . GLY A 1 86 ? 4.751 -14.478 2.532 1.00 98.50 86 GLY A CA 1
ATOM 698 C C . GLY A 1 86 ? 3.319 -13.967 2.426 1.00 98.50 86 GLY A C 1
ATOM 699 O O . GLY A 1 86 ? 2.482 -14.343 3.246 1.00 98.50 86 GLY A O 1
ATOM 700 N N . ALA A 1 87 ? 3.015 -13.178 1.396 1.00 98.00 87 ALA A N 1
ATOM 701 C CA . ALA A 1 87 ? 1.681 -12.641 1.161 1.00 98.00 87 ALA A CA 1
ATOM 702 C C . ALA A 1 87 ? 0.642 -13.751 0.925 1.00 98.00 87 ALA A C 1
ATOM 704 O O . ALA A 1 87 ? -0.426 -13.690 1.532 1.00 98.00 87 ALA A O 1
ATOM 705 N N . VAL A 1 88 ? 0.989 -14.808 0.177 1.00 98.06 88 VAL A N 1
ATOM 706 C CA . VAL A 1 88 ? 0.153 -16.017 0.007 1.00 98.06 88 VAL A CA 1
ATOM 707 C C . VAL A 1 88 ? -0.170 -16.682 1.352 1.00 98.06 88 VAL A C 1
ATOM 709 O O . VAL A 1 88 ? -1.285 -17.144 1.574 1.00 98.06 88 VAL A O 1
ATOM 712 N N . ARG A 1 89 ? 0.773 -16.686 2.304 1.00 97.62 89 ARG A N 1
ATOM 713 C CA . ARG A 1 89 ? 0.552 -17.195 3.674 1.00 97.62 89 ARG A CA 1
ATOM 714 C C . ARG A 1 89 ? -0.149 -16.196 4.603 1.00 97.62 89 ARG A C 1
ATOM 716 O O . ARG A 1 89 ? -0.268 -16.457 5.800 1.00 97.62 89 ARG A O 1
ATOM 723 N N . GLY A 1 90 ? -0.574 -15.041 4.096 1.00 95.69 90 GLY A N 1
ATOM 724 C CA . GLY A 1 90 ? -1.190 -13.984 4.893 1.00 95.69 90 GLY A CA 1
ATOM 725 C C . GLY A 1 90 ? -0.204 -13.195 5.762 1.00 95.69 90 GLY A C 1
ATOM 726 O O . GLY A 1 90 ? -0.628 -12.526 6.710 1.00 95.69 90 GLY A O 1
ATOM 727 N N . ASP A 1 91 ? 1.102 -13.246 5.471 1.00 97.44 91 ASP A N 1
ATOM 728 C CA . ASP A 1 91 ? 2.087 -12.438 6.186 1.00 97.44 91 ASP A CA 1
ATOM 729 C C . ASP A 1 91 ? 1.800 -10.945 6.000 1.00 97.44 91 ASP A C 1
ATOM 731 O O . ASP A 1 91 ? 1.744 -10.402 4.897 1.00 97.44 91 ASP A O 1
ATOM 735 N N . ARG A 1 92 ? 1.633 -10.257 7.124 1.00 96.81 92 ARG A N 1
ATOM 736 C CA . ARG A 1 92 ? 1.120 -8.887 7.153 1.00 96.81 92 ARG A CA 1
ATOM 737 C C . ARG A 1 92 ? 2.103 -7.881 6.571 1.00 96.81 92 ARG A C 1
ATOM 739 O O . ARG A 1 92 ? 1.665 -6.871 6.030 1.00 96.81 92 ARG A O 1
ATOM 746 N N . MET A 1 93 ? 3.403 -8.132 6.721 1.00 96.50 93 MET A N 1
ATOM 747 C CA . MET A 1 93 ? 4.438 -7.258 6.178 1.00 96.50 93 MET A CA 1
ATOM 748 C C . MET A 1 93 ? 4.492 -7.396 4.662 1.00 96.50 93 MET A C 1
ATOM 750 O O . MET A 1 93 ? 4.399 -6.394 3.967 1.00 96.50 93 MET A O 1
ATOM 754 N N . SER A 1 94 ? 4.504 -8.629 4.165 1.00 98.25 94 SER A N 1
ATOM 755 C CA . SER A 1 94 ? 4.481 -8.928 2.735 1.00 98.25 94 SER A CA 1
ATOM 756 C C . SER A 1 94 ? 3.252 -8.335 2.041 1.00 98.25 94 SER A C 1
ATOM 758 O O . SER A 1 94 ? 3.372 -7.680 1.010 1.00 98.25 94 SER A O 1
ATOM 760 N N . ARG A 1 95 ? 2.066 -8.472 2.650 1.00 98.19 95 ARG A N 1
ATOM 761 C CA . ARG A 1 95 ? 0.832 -7.847 2.146 1.00 98.19 95 ARG A CA 1
ATOM 762 C C . ARG A 1 95 ? 0.926 -6.322 2.078 1.00 98.19 95 ARG A C 1
ATOM 764 O O . ARG A 1 95 ? 0.457 -5.722 1.115 1.00 98.19 95 ARG A O 1
ATOM 771 N N . PHE A 1 96 ? 1.514 -5.697 3.099 1.00 98.12 96 PHE A N 1
ATOM 772 C CA . PHE A 1 96 ? 1.726 -4.251 3.113 1.00 98.12 96 PHE A CA 1
ATOM 773 C C . PHE A 1 96 ? 2.719 -3.816 2.031 1.00 98.12 96 PHE A C 1
ATOM 775 O O . PHE A 1 96 ? 2.443 -2.843 1.343 1.00 98.12 96 PHE A O 1
ATOM 782 N N . THR A 1 97 ? 3.817 -4.554 1.839 1.00 98.25 97 THR A N 1
ATOM 783 C CA . THR A 1 97 ? 4.790 -4.307 0.764 1.00 98.25 97 THR A CA 1
ATOM 784 C C . THR A 1 97 ? 4.119 -4.321 -0.607 1.00 98.25 97 THR A C 1
ATOM 786 O O . THR A 1 97 ? 4.282 -3.375 -1.364 1.00 98.25 97 THR A O 1
ATOM 789 N N . LEU A 1 98 ? 3.291 -5.322 -0.912 1.00 98.44 98 LEU A N 1
ATOM 790 C CA . LEU A 1 98 ? 2.563 -5.361 -2.186 1.00 98.44 98 LEU A CA 1
ATOM 791 C C . LEU A 1 98 ? 1.605 -4.165 -2.343 1.00 98.44 98 LEU A C 1
ATOM 793 O O . LEU A 1 98 ? 1.617 -3.471 -3.355 1.00 98.44 98 LEU A O 1
ATOM 797 N N . ALA A 1 99 ? 0.816 -3.850 -1.313 1.00 98.25 99 ALA A N 1
ATOM 798 C CA . ALA A 1 99 ? -0.062 -2.678 -1.347 1.00 98.25 99 ALA A CA 1
ATOM 799 C C . ALA A 1 99 ? 0.709 -1.348 -1.505 1.00 98.25 99 ALA A C 1
ATOM 801 O O . ALA A 1 99 ? 0.195 -0.403 -2.104 1.00 98.25 99 ALA A O 1
ATOM 802 N N . HIS A 1 100 ? 1.930 -1.273 -0.975 1.00 98.31 100 HIS A N 1
ATOM 803 C CA . HIS A 1 100 ? 2.829 -0.130 -1.111 1.00 98.31 100 HIS A CA 1
ATOM 804 C C . HIS A 1 100 ? 3.328 0.021 -2.555 1.00 98.31 100 HIS A C 1
ATOM 806 O O . HIS A 1 100 ? 3.211 1.109 -3.120 1.00 98.31 100 HIS A O 1
ATOM 812 N N . GLU A 1 101 ? 3.776 -1.061 -3.199 1.00 97.88 101 GLU A N 1
ATOM 813 C CA . GLU A 1 101 ? 4.199 -1.011 -4.607 1.00 97.88 101 GLU A CA 1
ATOM 814 C C . GLU A 1 101 ? 3.049 -0.645 -5.554 1.00 97.88 101 GLU A C 1
ATOM 816 O O . GLU A 1 101 ? 3.245 0.123 -6.498 1.00 97.88 101 GLU A O 1
ATOM 821 N N . LEU A 1 102 ? 1.822 -1.107 -5.275 1.00 96.38 102 LEU A N 1
ATOM 822 C CA . LEU A 1 102 ? 0.632 -0.619 -5.983 1.00 96.38 102 LEU A CA 1
ATOM 823 C C . LEU A 1 102 ? 0.480 0.896 -5.833 1.00 96.38 102 LEU A C 1
ATOM 825 O O . LEU A 1 102 ? 0.191 1.584 -6.808 1.00 96.38 102 LEU A O 1
ATOM 829 N N . GLY A 1 103 ? 0.710 1.429 -4.632 1.00 96.50 103 GLY A N 1
ATOM 830 C CA . GLY A 1 103 ? 0.716 2.867 -4.387 1.00 96.50 103 GLY A CA 1
ATOM 831 C C . GLY A 1 103 ? 1.710 3.601 -5.279 1.00 96.50 103 GLY A C 1
ATOM 832 O O . GLY A 1 103 ? 1.347 4.611 -5.884 1.00 96.50 103 GLY A O 1
ATOM 833 N N . HIS A 1 104 ? 2.925 3.070 -5.437 1.00 95.06 104 HIS A N 1
ATOM 834 C CA . HIS A 1 104 ? 3.887 3.639 -6.377 1.00 95.06 104 HIS A CA 1
ATOM 835 C C . HIS A 1 104 ? 3.388 3.599 -7.823 1.00 95.06 104 HIS A C 1
ATOM 837 O O . HIS A 1 104 ? 3.433 4.617 -8.518 1.00 95.06 104 HIS A O 1
ATOM 843 N N . LEU A 1 105 ? 2.880 2.447 -8.260 1.00 93.00 105 LEU A N 1
ATOM 844 C CA . LEU A 1 105 ? 2.386 2.243 -9.619 1.00 93.00 105 LEU A CA 1
ATOM 845 C C . LEU A 1 105 ? 1.191 3.152 -9.952 1.00 93.00 105 LEU A C 1
ATOM 847 O O . LEU A 1 105 ? 1.067 3.635 -11.071 1.00 93.00 105 LEU A O 1
ATOM 851 N N . ILE A 1 106 ? 0.314 3.417 -8.983 1.00 92.12 106 ILE A N 1
ATOM 852 C CA . ILE A 1 106 ? -0.919 4.189 -9.182 1.00 92.12 106 ILE A CA 1
ATOM 853 C C . ILE A 1 106 ? -0.669 5.694 -9.100 1.00 92.12 106 ILE A C 1
ATOM 855 O O . ILE A 1 106 ? -1.238 6.453 -9.888 1.00 92.12 106 ILE A O 1
ATOM 859 N N . LEU A 1 107 ? 0.130 6.137 -8.125 1.00 92.81 107 LEU A N 1
ATOM 860 C CA . LEU A 1 107 ? 0.304 7.560 -7.826 1.00 92.81 107 LEU A CA 1
ATOM 861 C C . LEU A 1 107 ? 1.384 8.225 -8.681 1.00 92.81 107 LEU A C 1
ATOM 863 O O . LEU A 1 107 ? 1.287 9.423 -8.945 1.00 92.81 107 LEU A O 1
ATOM 867 N N . HIS A 1 108 ? 2.386 7.463 -9.130 1.00 88.81 108 HIS A N 1
ATOM 868 C CA . HIS A 1 108 ? 3.574 8.021 -9.791 1.00 88.81 108 HIS A CA 1
ATOM 869 C C . HIS A 1 108 ? 3.706 7.631 -11.265 1.00 88.81 108 HIS A C 1
ATOM 871 O O . HIS A 1 108 ? 4.730 7.915 -11.881 1.00 88.81 108 HIS A O 1
ATOM 877 N N . ASN A 1 109 ? 2.687 6.999 -11.848 1.00 74.88 109 ASN A N 1
ATOM 878 C CA . ASN A 1 109 ? 2.654 6.665 -13.270 1.00 74.88 109 ASN A CA 1
ATOM 879 C C . ASN A 1 109 ? 2.433 7.916 -14.130 1.00 74.88 109 ASN A C 1
ATOM 881 O O . ASN A 1 109 ? 1.474 8.666 -13.933 1.00 74.88 109 ASN A O 1
ATOM 885 N N . SER A 1 110 ? 3.324 8.113 -15.104 1.00 59.44 110 SER A N 1
ATOM 886 C CA . SER A 1 110 ? 3.341 9.237 -16.045 1.00 59.44 110 SER A CA 1
ATOM 887 C C . SER A 1 110 ? 2.029 9.436 -16.808 1.00 59.44 110 SER A C 1
ATOM 889 O O . SER A 1 110 ? 1.685 10.573 -17.120 1.00 59.44 110 SER A O 1
ATOM 891 N N . ASP A 1 111 ? 1.255 8.376 -17.048 1.00 50.53 111 ASP A N 1
ATOM 892 C CA . ASP A 1 111 ? 0.061 8.435 -17.904 1.00 50.53 111 ASP A CA 1
ATOM 893 C C . ASP A 1 111 ? -1.171 9.015 -17.192 1.00 50.53 111 ASP A C 1
ATOM 895 O O . ASP A 1 111 ? -2.070 9.563 -17.830 1.00 50.53 111 ASP A O 1
ATOM 899 N N . ARG A 1 112 ? -1.209 8.966 -15.852 1.00 47.12 112 ARG A N 1
ATOM 900 C CA . ARG A 1 112 ? -2.207 9.692 -15.039 1.00 47.12 112 ARG A CA 1
ATOM 901 C C . ARG A 1 112 ? -1.743 11.101 -14.661 1.00 47.12 112 ARG A C 1
ATOM 903 O O . ARG A 1 112 ? -2.496 11.867 -14.055 1.00 47.12 112 ARG A O 1
ATOM 910 N N . LEU A 1 113 ? -0.522 11.474 -15.041 1.00 43.12 113 LEU A N 1
ATOM 911 C CA . LEU A 1 113 ? 0.106 12.740 -14.691 1.00 43.12 113 LEU A CA 1
ATOM 912 C C . LEU A 1 113 ? -0.120 13.802 -15.774 1.00 43.12 113 LEU A C 1
ATOM 914 O O . LEU A 1 113 ? 0.817 14.352 -16.343 1.00 43.12 113 LEU A O 1
ATOM 918 N N . GLY A 1 114 ? -1.370 14.255 -15.902 1.00 34.78 114 GLY A N 1
ATOM 919 C CA . GLY A 1 114 ? -1.653 15.615 -16.386 1.00 34.78 114 GLY A CA 1
ATOM 920 C C . GLY A 1 114 ? -1.092 16.726 -15.471 1.00 34.78 114 GLY A C 1
ATOM 921 O O . GLY A 1 114 ? -1.300 17.904 -15.743 1.00 34.78 114 GLY A O 1
ATOM 922 N N . PHE A 1 115 ? -0.388 16.374 -14.383 1.00 37.00 115 PHE A N 1
ATOM 923 C CA . PHE A 1 115 ? 0.039 17.298 -13.327 1.00 37.00 115 PHE A CA 1
ATOM 924 C C . PHE A 1 115 ? 1.492 17.168 -12.838 1.00 37.00 115 PHE A C 1
ATOM 926 O O . PHE A 1 115 ? 1.872 17.936 -11.956 1.00 37.00 115 PHE A O 1
ATOM 933 N N . ALA A 1 116 ? 2.345 16.283 -13.369 1.00 40.22 116 ALA A N 1
ATOM 934 C CA . ALA A 1 116 ? 3.723 16.191 -12.864 1.00 40.22 116 ALA A CA 1
ATOM 935 C C . ALA A 1 116 ? 4.768 16.091 -13.971 1.00 40.22 116 ALA A C 1
ATOM 937 O O . ALA A 1 116 ? 5.031 15.030 -14.527 1.00 40.22 116 ALA A O 1
ATOM 938 N N . ARG A 1 117 ? 5.460 17.208 -14.211 1.00 40.38 117 ARG A N 1
ATOM 939 C CA . ARG A 1 117 ? 6.810 17.158 -14.768 1.00 40.38 117 ARG A CA 1
ATOM 940 C C . ARG A 1 117 ? 7.734 16.615 -13.681 1.00 40.38 117 ARG A C 1
ATOM 942 O O . ARG A 1 117 ? 7.891 17.244 -12.635 1.00 40.38 117 ARG A O 1
ATOM 949 N N . HIS A 1 118 ? 8.327 15.447 -13.916 1.00 44.41 118 HIS A N 1
ATOM 950 C CA . HIS A 1 118 ? 9.471 14.979 -13.142 1.00 44.41 118 HIS A CA 1
ATOM 951 C C . HIS A 1 118 ? 10.585 16.033 -13.218 1.00 44.41 118 HIS A C 1
ATOM 953 O O . HIS A 1 118 ? 11.015 16.402 -14.308 1.00 44.41 118 HIS A O 1
ATOM 959 N N . HIS A 1 119 ? 11.062 16.512 -12.069 1.00 42.91 119 HIS A N 1
ATOM 960 C CA . HIS A 1 119 ? 12.338 17.218 -11.976 1.00 42.91 119 HIS A CA 1
ATOM 961 C C . HIS A 1 119 ? 13.323 16.289 -11.258 1.00 42.91 119 HIS A C 1
ATOM 963 O O . HIS A 1 119 ? 13.305 16.243 -10.028 1.00 42.91 119 HIS A O 1
ATOM 969 N N . PRO A 1 120 ? 14.184 15.553 -11.990 1.00 43.94 120 PRO A N 1
ATOM 970 C CA . PRO A 1 120 ? 15.081 14.533 -11.427 1.00 43.94 120 PRO A CA 1
ATOM 971 C C . PRO A 1 120 ? 16.225 15.093 -10.563 1.00 43.94 120 PRO A C 1
ATOM 973 O O . PRO A 1 120 ? 17.175 14.388 -10.240 1.00 43.94 120 PRO A O 1
ATOM 976 N N . SER A 1 121 ? 16.184 16.373 -10.205 1.00 46.78 121 SER A N 1
ATOM 977 C CA . SER A 1 121 ? 17.305 17.091 -9.611 1.00 46.78 121 SER A CA 1
ATOM 978 C C . SER A 1 121 ? 16.792 18.160 -8.650 1.00 46.78 121 SER A C 1
ATOM 980 O O . SER A 1 121 ? 16.616 19.327 -9.003 1.00 46.78 121 SER A O 1
ATOM 982 N N . SER A 1 122 ? 16.508 17.770 -7.412 1.00 45.75 122 SER A N 1
ATOM 983 C CA . SER A 1 122 ? 16.379 18.708 -6.297 1.00 45.75 122 SER A CA 1
ATOM 984 C C . SER A 1 122 ? 16.877 18.058 -5.005 1.00 45.75 122 SER A C 1
ATOM 986 O O . SER A 1 122 ? 16.890 16.831 -4.918 1.00 45.75 122 SER A O 1
ATOM 988 N N . PRO A 1 123 ? 17.357 18.859 -4.036 1.00 48.28 123 PRO A N 1
ATOM 989 C CA . PRO A 1 123 ? 18.078 18.364 -2.866 1.00 48.28 123 PRO A CA 1
ATOM 990 C C . PRO A 1 123 ? 17.259 17.339 -2.071 1.00 48.28 123 PRO A C 1
ATOM 992 O O . PRO A 1 123 ? 16.032 17.366 -2.114 1.00 48.28 123 PRO A O 1
ATOM 995 N N . ARG A 1 124 ? 17.943 16.520 -1.254 1.00 56.22 124 ARG A N 1
ATOM 996 C CA . ARG A 1 124 ? 17.396 15.552 -0.267 1.00 56.22 124 ARG A CA 1
ATOM 997 C C . ARG A 1 124 ? 16.471 16.162 0.814 1.00 56.22 124 ARG A C 1
ATOM 999 O O . ARG A 1 124 ? 16.271 15.574 1.873 1.00 56.22 124 ARG A O 1
ATOM 1006 N N . SER A 1 125 ? 15.947 17.361 0.591 1.00 71.62 125 SER A N 1
ATOM 1007 C CA . SER A 1 125 ? 15.016 18.072 1.454 1.00 71.62 125 SER A CA 1
ATOM 1008 C C . SER A 1 125 ? 13.775 18.463 0.650 1.00 71.62 125 SER A C 1
ATOM 1010 O O . SER A 1 125 ? 13.652 19.594 0.179 1.00 71.62 125 SER A O 1
ATOM 1012 N N . HIS A 1 126 ? 12.845 17.527 0.497 1.00 78.38 126 HIS A N 1
ATOM 1013 C CA . HIS A 1 126 ? 11.463 17.816 0.111 1.00 78.38 126 HIS A CA 1
ATOM 1014 C C . HIS A 1 126 ? 10.531 17.615 1.304 1.00 78.38 126 HIS A C 1
ATOM 1016 O O . HIS A 1 126 ? 10.913 17.050 2.332 1.00 78.38 126 HIS A O 1
ATOM 1022 N N . ASN A 1 127 ? 9.313 18.144 1.217 1.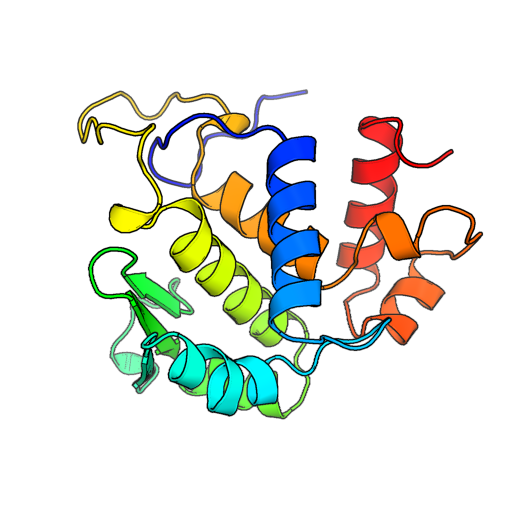00 86.56 127 ASN A N 1
ATOM 1023 C CA . ASN A 1 127 ? 8.334 17.932 2.274 1.00 86.56 127 ASN A CA 1
ATOM 1024 C C . ASN A 1 127 ? 7.791 16.503 2.218 1.00 86.56 127 ASN A C 1
ATOM 1026 O O . ASN A 1 127 ? 7.760 15.885 1.161 1.00 86.56 127 ASN A O 1
ATOM 1030 N N . PHE A 1 128 ? 7.288 15.992 3.344 1.00 85.31 128 PHE A N 1
ATOM 1031 C CA . PHE A 1 128 ? 6.732 14.635 3.403 1.00 85.31 128 PHE A CA 1
ATOM 1032 C C . PHE A 1 128 ? 5.599 14.411 2.382 1.00 85.31 128 PHE A C 1
ATOM 1034 O O . PHE A 1 128 ? 5.474 13.328 1.833 1.00 85.31 128 PHE A O 1
ATOM 1041 N N . TYR A 1 129 ? 4.797 15.438 2.084 1.00 88.25 129 TYR A N 1
ATOM 1042 C CA . TYR A 1 129 ? 3.713 15.345 1.104 1.00 88.25 129 TYR A CA 1
ATOM 1043 C C . TYR A 1 129 ? 4.212 15.328 -0.349 1.00 88.25 129 TYR A C 1
ATOM 1045 O O . TYR A 1 129 ? 3.416 15.096 -1.248 1.00 88.25 129 TYR A O 1
ATOM 1053 N N . GLU A 1 130 ? 5.504 15.563 -0.588 1.00 89.50 130 GLU A N 1
ATOM 1054 C CA . GLU A 1 130 ? 6.201 15.415 -1.876 1.00 89.50 130 GLU A CA 1
ATOM 1055 C C . GLU A 1 130 ? 7.061 14.134 -1.904 1.00 89.50 130 GLU A C 1
ATOM 1057 O O . GLU A 1 130 ? 7.798 13.917 -2.859 1.00 89.50 130 GLU A O 1
ATOM 1062 N N . ASP A 1 131 ? 7.041 13.316 -0.846 1.00 91.62 131 ASP A N 1
ATOM 1063 C CA . ASP A 1 131 ? 7.884 12.127 -0.713 1.00 91.62 131 ASP A CA 1
ATOM 1064 C C . ASP A 1 131 ? 7.161 10.890 -1.247 1.00 91.62 131 ASP A C 1
ATOM 1066 O O . ASP A 1 131 ? 6.110 10.507 -0.735 1.00 91.62 131 ASP A O 1
ATOM 1070 N N . SER A 1 132 ? 7.729 10.268 -2.281 1.00 92.81 132 SER A N 1
ATOM 1071 C CA . SER A 1 132 ? 7.134 9.102 -2.956 1.00 92.81 132 SER A CA 1
ATOM 1072 C C . SER A 1 132 ? 6.843 7.936 -2.008 1.00 92.81 132 SER A C 1
ATOM 1074 O O . SER A 1 132 ? 5.757 7.365 -2.088 1.00 92.81 132 SER A O 1
ATOM 1076 N N . GLU A 1 133 ? 7.752 7.646 -1.076 1.00 94.50 133 GLU A N 1
ATOM 1077 C CA . GLU A 1 133 ? 7.605 6.582 -0.071 1.00 94.50 133 GLU A CA 1
ATOM 1078 C C . GLU A 1 133 ? 6.493 6.897 0.930 1.00 94.50 133 GLU A C 1
ATOM 1080 O O . GLU A 1 133 ? 5.691 6.036 1.284 1.00 94.50 133 GLU A O 1
ATOM 1085 N N . TRP A 1 134 ? 6.415 8.146 1.406 1.00 95.12 134 TRP A N 1
ATOM 1086 C CA . TRP A 1 134 ? 5.310 8.575 2.264 1.00 95.12 134 TRP A CA 1
ATOM 1087 C C . TRP A 1 134 ? 3.960 8.460 1.548 1.00 95.12 134 TRP A C 1
ATOM 1089 O O . TRP A 1 134 ? 2.985 8.003 2.150 1.00 95.12 134 TRP A O 1
ATOM 1099 N N . GLN A 1 135 ? 3.892 8.858 0.274 1.00 96.25 135 GLN A N 1
ATOM 1100 C CA . GLN A 1 135 ? 2.662 8.762 -0.508 1.00 96.25 135 GLN A CA 1
ATOM 1101 C C . GLN A 1 135 ? 2.246 7.298 -0.736 1.00 96.25 135 GLN A C 1
ATOM 1103 O O . GLN A 1 135 ? 1.071 6.972 -0.551 1.00 96.25 135 GLN A O 1
ATOM 1108 N N . ALA A 1 136 ? 3.194 6.411 -1.059 1.00 97.12 136 ALA A N 1
ATOM 1109 C CA . ALA A 1 136 ? 2.956 4.979 -1.252 1.00 97.12 136 ALA A CA 1
ATOM 1110 C C . ALA A 1 136 ? 2.536 4.270 0.048 1.00 97.12 136 ALA A C 1
ATOM 1112 O O . ALA A 1 136 ? 1.518 3.575 0.070 1.00 97.12 136 ALA A O 1
ATOM 1113 N N . ASP A 1 137 ? 3.219 4.535 1.169 1.00 97.31 137 ASP A N 1
ATOM 1114 C CA . ASP A 1 137 ? 2.813 4.038 2.492 1.00 97.31 137 ASP A CA 1
ATOM 1115 C C . ASP A 1 137 ? 1.403 4.496 2.856 1.00 97.31 137 ASP A C 1
ATOM 1117 O O . ASP A 1 137 ? 0.613 3.747 3.447 1.00 97.31 137 ASP A O 1
ATOM 1121 N N . ARG A 1 138 ? 1.068 5.746 2.510 1.00 96.88 138 ARG A N 1
ATOM 1122 C CA . ARG A 1 138 ? -0.260 6.270 2.783 1.00 96.88 138 ARG A CA 1
ATOM 1123 C C . ARG A 1 138 ? -1.317 5.572 1.941 1.00 96.88 138 ARG A C 1
ATOM 1125 O O . ARG A 1 138 ? -2.368 5.237 2.485 1.00 96.88 138 ARG A O 1
ATOM 1132 N N . PHE A 1 139 ? -1.039 5.338 0.663 1.00 98.12 139 PHE A N 1
ATOM 1133 C CA . PHE A 1 139 ? -1.925 4.583 -0.213 1.00 98.12 139 PHE A CA 1
ATOM 1134 C C . PHE A 1 139 ? -2.160 3.170 0.326 1.00 98.12 139 PHE A C 1
ATOM 1136 O O . PHE A 1 139 ? -3.310 2.782 0.508 1.00 98.12 139 PHE A O 1
ATOM 1143 N N . ALA A 1 140 ? -1.100 2.443 0.690 1.00 98.25 140 ALA A N 1
ATOM 1144 C CA . ALA A 1 140 ? -1.206 1.102 1.262 1.00 98.25 140 ALA A CA 1
ATOM 1145 C C . ALA A 1 140 ? -2.077 1.075 2.529 1.00 98.25 140 ALA A C 1
ATOM 1147 O O . ALA A 1 140 ? -2.923 0.196 2.701 1.00 98.25 140 ALA A O 1
ATOM 1148 N N . ALA A 1 141 ? -1.913 2.065 3.412 1.00 97.62 141 ALA A N 1
ATOM 1149 C CA . ALA A 1 141 ? -2.716 2.184 4.625 1.00 97.62 141 ALA A CA 1
ATOM 1150 C C . ALA A 1 141 ? -4.203 2.464 4.340 1.00 97.62 141 ALA A C 1
ATOM 1152 O O . ALA A 1 141 ? -5.061 1.937 5.048 1.00 97.62 141 ALA A O 1
ATOM 1153 N N . GLU A 1 142 ? -4.511 3.291 3.337 1.00 97.81 142 GLU A N 1
ATOM 1154 C CA . GLU A 1 142 ? -5.886 3.564 2.894 1.00 97.81 142 GLU A CA 1
ATOM 1155 C C . GLU A 1 142 ? -6.510 2.352 2.186 1.00 97.81 142 GLU A C 1
ATOM 1157 O O . GLU A 1 142 ? -7.669 2.035 2.435 1.00 97.81 142 GLU A O 1
ATOM 1162 N N . LEU A 1 143 ? -5.740 1.632 1.366 1.00 98.00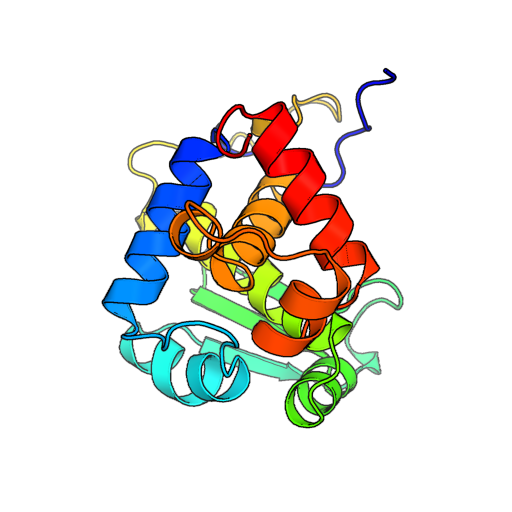 143 LEU A N 1
ATOM 1163 C CA . LEU A 1 143 ? -6.199 0.443 0.651 1.00 98.00 143 LEU A CA 1
ATOM 1164 C C . LEU A 1 143 ? -6.534 -0.707 1.610 1.00 98.00 143 LEU A C 1
ATOM 1166 O O . LEU A 1 143 ? -7.582 -1.338 1.468 1.00 98.00 143 LEU A O 1
ATOM 1170 N N . LEU A 1 144 ? -5.647 -0.976 2.576 1.00 97.81 144 LEU A N 1
ATOM 1171 C CA . LEU A 1 144 ? -5.765 -2.105 3.505 1.00 97.81 144 LEU A CA 1
ATOM 1172 C C . LEU A 1 144 ? -6.657 -1.810 4.716 1.00 97.81 144 LEU A C 1
ATOM 1174 O O . LEU A 1 144 ? -7.225 -2.736 5.286 1.00 97.81 144 LEU A O 1
ATOM 1178 N N . ILE A 1 145 ? -6.758 -0.547 5.144 1.00 97.19 145 ILE A N 1
ATOM 1179 C CA . ILE A 1 145 ? -7.599 -0.126 6.273 1.00 97.19 145 ILE A CA 1
ATOM 1180 C C . ILE A 1 145 ? -8.346 1.165 5.884 1.00 97.19 145 ILE A C 1
ATOM 1182 O O . ILE A 1 145 ? -7.946 2.264 6.302 1.00 97.19 145 ILE A O 1
ATOM 1186 N N . PRO A 1 146 ? -9.424 1.065 5.087 1.00 95.69 146 PRO A N 1
ATOM 1187 C CA . PRO A 1 146 ? -10.122 2.224 4.535 1.00 95.69 146 PRO A CA 1
ATOM 1188 C C . PRO A 1 146 ? -10.669 3.123 5.635 1.00 95.69 146 PRO A C 1
ATOM 1190 O O . PRO A 1 146 ? -11.313 2.652 6.573 1.00 95.69 146 PRO A O 1
ATOM 1193 N N . ALA A 1 147 ? -10.403 4.428 5.539 1.00 95.25 147 ALA A N 1
ATOM 1194 C CA . ALA A 1 147 ? -10.861 5.378 6.550 1.00 95.25 147 ALA A CA 1
ATOM 1195 C C . ALA A 1 147 ? -12.395 5.389 6.642 1.00 95.25 147 ALA A C 1
ATOM 1197 O O . ALA A 1 147 ? -12.945 5.380 7.743 1.00 95.25 147 ALA A O 1
ATOM 1198 N N . SER A 1 148 ? -13.064 5.332 5.488 1.00 92.94 148 SER A N 1
ATOM 1199 C CA . SER A 1 148 ? -14.520 5.265 5.352 1.00 92.94 148 SER A CA 1
ATOM 1200 C C . SER A 1 148 ? -15.150 4.109 6.130 1.00 92.94 148 SER A C 1
ATOM 1202 O O . SER A 1 148 ? -16.214 4.283 6.714 1.00 92.94 148 SER A O 1
ATOM 1204 N N . GLU A 1 149 ? -14.470 2.966 6.230 1.00 92.44 149 GLU A N 1
ATOM 1205 C CA . GLU A 1 149 ? -14.940 1.823 7.018 1.00 92.44 149 GLU A CA 1
ATOM 1206 C C . GLU A 1 149 ? -14.617 1.922 8.515 1.00 92.44 149 GLU A C 1
ATOM 1208 O O . GLU A 1 149 ? -15.110 1.118 9.302 1.00 92.44 149 GLU A O 1
ATOM 1213 N N . LEU A 1 150 ? -13.757 2.853 8.932 1.00 92.75 150 LEU A N 1
ATOM 1214 C CA . LEU A 1 150 ? -13.507 3.132 10.349 1.00 92.75 150 LEU A CA 1
ATOM 1215 C C . LEU A 1 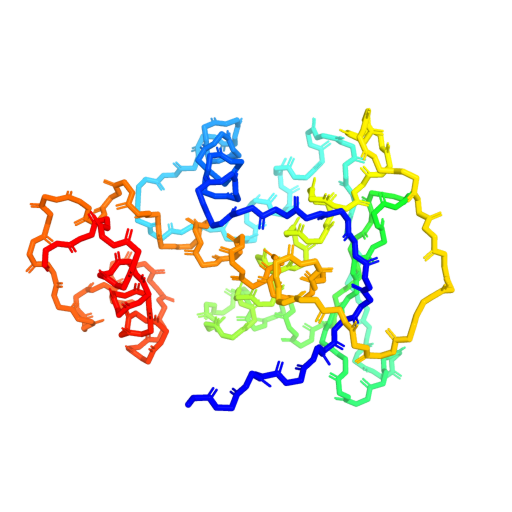150 ? -14.423 4.231 10.886 1.00 92.75 150 LEU A C 1
ATOM 1217 O O . LEU A 1 150 ? -14.717 4.245 12.082 1.00 92.75 150 LEU A O 1
ATOM 1221 N N . SER A 1 151 ? -14.875 5.140 10.020 1.00 84.62 151 SER A N 1
ATOM 1222 C CA . SER A 1 151 ? -15.816 6.190 10.398 1.00 84.62 151 SER A CA 1
ATOM 1223 C C . SER A 1 151 ? -17.120 5.578 10.914 1.00 84.62 151 SER A C 1
ATOM 1225 O O . SER A 1 151 ? -17.675 4.658 10.319 1.00 84.62 151 SER A O 1
ATOM 1227 N N . GLY A 1 152 ? -17.585 6.038 12.076 1.00 77.25 152 GLY A N 1
ATOM 1228 C CA . GLY A 1 152 ? -18.774 5.496 12.740 1.00 77.25 152 GLY A CA 1
ATOM 1229 C C . GLY A 1 152 ? -18.569 4.158 13.467 1.00 77.25 152 GLY A C 1
ATOM 1230 O O . GLY A 1 152 ? -19.449 3.747 14.224 1.00 77.25 152 GLY A O 1
ATOM 1231 N N . MET A 1 153 ? -17.414 3.494 13.325 1.00 78.88 153 MET A N 1
ATOM 1232 C CA . MET A 1 153 ? -17.095 2.289 14.091 1.00 78.88 153 MET A CA 1
ATOM 1233 C C . MET A 1 153 ? -16.223 2.618 15.313 1.00 78.88 153 MET A C 1
ATOM 1235 O O . MET A 1 153 ? -15.130 3.165 15.195 1.00 78.88 153 MET A O 1
ATOM 1239 N N . ARG A 1 154 ? -16.640 2.197 16.513 1.00 80.44 154 ARG A N 1
ATOM 1240 C CA . ARG A 1 154 ? -15.820 2.299 17.740 1.00 80.44 154 ARG A CA 1
ATOM 1241 C C . ARG A 1 154 ? -14.883 1.098 17.910 1.00 80.44 154 ARG A C 1
ATOM 1243 O O . ARG A 1 154 ? -14.896 0.438 18.946 1.00 80.44 154 ARG A O 1
ATOM 1250 N N . LEU A 1 155 ? -14.093 0.783 16.880 1.00 84.19 155 LEU A N 1
ATOM 1251 C CA . LEU A 1 155 ? -13.138 -0.328 16.938 1.00 84.19 155 LEU A CA 1
ATOM 1252 C C . LEU A 1 155 ? -11.818 0.103 17.574 1.00 84.19 155 LEU A C 1
ATOM 1254 O O . LEU A 1 155 ? -11.238 1.132 17.228 1.00 84.19 155 LEU A O 1
ATOM 1258 N N . ASN A 1 156 ? -11.297 -0.732 18.467 1.00 92.25 156 ASN A N 1
ATOM 1259 C CA . ASN A 1 156 ? -9.929 -0.591 18.948 1.00 92.25 156 ASN A CA 1
ATOM 1260 C C . ASN A 1 156 ? -8.922 -1.241 17.979 1.00 92.25 156 ASN A C 1
ATOM 1262 O O . ASN A 1 156 ? -9.281 -2.012 17.086 1.00 92.25 156 ASN A O 1
ATOM 1266 N N . ALA A 1 157 ? -7.631 -0.971 18.186 1.00 96.06 157 ALA A N 1
ATOM 1267 C CA . ALA A 1 157 ? -6.563 -1.468 17.317 1.00 96.06 157 ALA A CA 1
ATOM 1268 C C . ALA A 1 157 ? -6.532 -3.004 17.175 1.00 96.06 157 ALA A C 1
ATOM 1270 O O . ALA A 1 157 ? -6.153 -3.499 16.118 1.00 96.06 157 ALA A O 1
ATOM 1271 N N . SER A 1 158 ? -6.929 -3.765 18.202 1.00 97.00 158 SER A N 1
ATOM 1272 C CA . SER A 1 158 ? -6.986 -5.232 18.119 1.00 97.00 158 SER A CA 1
ATOM 1273 C C . SER A 1 158 ? -8.126 -5.699 17.211 1.00 97.00 158 SER A C 1
ATOM 1275 O O . SER A 1 158 ? -7.932 -6.599 16.403 1.00 97.00 158 SER A O 1
ATOM 1277 N N . GLN A 1 159 ? -9.300 -5.070 17.306 1.00 96.25 159 GLN A N 1
ATOM 1278 C CA . GLN A 1 159 ? -10.444 -5.404 16.453 1.00 96.25 159 GLN A CA 1
ATOM 1279 C C . GLN A 1 159 ? -10.179 -5.036 14.989 1.00 96.25 159 GLN A C 1
ATOM 1281 O O . GLN A 1 159 ? -10.480 -5.825 14.098 1.00 96.25 159 GLN A O 1
ATOM 1286 N N . ILE A 1 160 ? -9.552 -3.880 14.737 1.00 96.38 160 ILE A N 1
ATOM 1287 C CA . ILE A 1 160 ? -9.101 -3.490 13.392 1.00 96.38 160 ILE A CA 1
ATOM 1288 C C . ILE A 1 160 ? -8.066 -4.493 12.867 1.00 96.38 160 ILE A C 1
ATOM 1290 O O . ILE A 1 160 ? -8.176 -4.949 11.734 1.00 96.38 160 ILE A O 1
ATOM 1294 N N . ALA A 1 161 ? -7.085 -4.881 13.685 1.00 96.75 161 ALA A N 1
ATOM 1295 C CA . ALA A 1 161 ? -6.069 -5.852 13.283 1.00 96.75 161 ALA A CA 1
ATOM 1296 C C . ALA A 1 161 ? -6.681 -7.172 12.796 1.00 96.75 161 ALA A C 1
ATOM 1298 O O . ALA A 1 161 ? -6.288 -7.671 11.745 1.00 96.75 161 ALA A O 1
ATOM 1299 N N . VAL A 1 162 ? -7.678 -7.690 13.520 1.00 96.31 162 VAL A N 1
ATOM 1300 C CA . VAL A 1 162 ? -8.410 -8.899 13.123 1.00 96.31 162 VAL A CA 1
ATOM 1301 C C . VAL A 1 162 ? -9.233 -8.657 11.855 1.00 96.31 162 VAL A C 1
ATOM 1303 O O . VAL A 1 162 ? -9.077 -9.404 10.895 1.00 96.31 162 VAL A O 1
ATOM 1306 N N . LYS A 1 163 ? -10.058 -7.598 11.812 1.00 96.25 163 LYS A N 1
ATOM 1307 C CA . LYS A 1 163 ? -10.973 -7.322 10.685 1.00 96.25 163 LYS A CA 1
ATOM 1308 C C . LYS A 1 163 ? -10.244 -7.130 9.349 1.00 96.25 163 LYS A C 1
ATOM 1310 O O . LYS A 1 163 ? -10.725 -7.603 8.327 1.00 96.25 163 LYS A O 1
ATOM 1315 N N . TYR A 1 164 ? -9.107 -6.436 9.355 1.00 96.50 164 TYR A N 1
ATOM 1316 C CA . TYR A 1 164 ? -8.367 -6.072 8.138 1.00 96.50 164 TYR A CA 1
ATOM 1317 C C . TYR A 1 164 ? -7.109 -6.932 7.911 1.00 96.50 164 TYR A C 1
ATOM 1319 O O . TYR A 1 164 ? -6.323 -6.674 7.000 1.00 96.50 164 TYR A O 1
ATOM 1327 N N . GLY A 1 165 ? -6.871 -7.942 8.757 1.00 95.38 165 GLY A N 1
ATOM 1328 C CA . GLY A 1 165 ? -5.709 -8.827 8.641 1.00 95.38 165 GLY A CA 1
ATOM 1329 C C . GLY A 1 165 ? -4.360 -8.109 8.791 1.00 95.38 165 GLY A C 1
ATOM 1330 O O . GLY A 1 165 ? -3.371 -8.515 8.186 1.00 95.38 165 GLY A O 1
ATOM 1331 N N . VAL A 1 166 ? -4.298 -7.023 9.563 1.00 96.38 166 VAL A N 1
ATOM 1332 C CA . VAL A 1 166 ? -3.096 -6.186 9.747 1.00 96.38 166 VAL A CA 1
ATOM 1333 C C . VAL A 1 166 ? -2.510 -6.339 11.147 1.00 96.38 166 VAL A C 1
ATOM 1335 O O . VAL A 1 166 ? -3.083 -6.979 12.025 1.00 96.38 166 VAL A O 1
ATOM 1338 N N . SER A 1 167 ? -1.319 -5.782 11.386 1.00 95.81 167 SER A N 1
ATOM 1339 C CA . SER A 1 167 ? -0.720 -5.852 12.719 1.00 95.81 167 SER A CA 1
ATOM 1340 C C . SER A 1 167 ? -1.436 -4.882 13.664 1.00 95.81 167 SER A C 1
ATOM 1342 O O . SER A 1 167 ? -1.863 -3.802 13.249 1.00 95.81 167 SER A O 1
ATOM 1344 N N . LYS A 1 168 ? -1.504 -5.208 14.962 1.00 96.75 168 LYS A N 1
ATOM 1345 C CA . LYS A 1 168 ? -2.041 -4.287 15.983 1.00 96.75 168 LYS A CA 1
ATOM 1346 C C . LYS A 1 168 ? -1.312 -2.937 15.983 1.00 96.75 168 LYS A C 1
ATOM 1348 O O . LYS A 1 168 ? -1.935 -1.902 16.201 1.00 96.75 168 LYS A O 1
ATOM 1353 N N . LYS A 1 169 ? -0.004 -2.940 15.696 1.00 95.62 169 LYS A N 1
ATOM 1354 C CA . LYS A 1 169 ? 0.807 -1.722 15.557 1.00 95.62 169 LYS A CA 1
ATOM 1355 C C . LYS A 1 169 ? 0.341 -0.879 14.367 1.00 95.62 169 LYS A C 1
ATOM 1357 O O . LYS A 1 169 ? 0.072 0.303 14.549 1.00 95.62 169 LYS A O 1
ATOM 1362 N N . SER A 1 170 ? 0.195 -1.479 13.185 1.00 94.50 170 SER A N 1
ATOM 1363 C CA . SER A 1 170 ? -0.289 -0.794 11.976 1.00 94.50 170 SER A CA 1
ATOM 1364 C C . SER A 1 170 ? -1.695 -0.225 12.183 1.00 94.50 170 SER A C 1
ATOM 1366 O O . SER A 1 170 ? -1.940 0.934 11.861 1.00 94.50 170 SER A O 1
ATOM 1368 N N . ALA A 1 171 ? -2.591 -0.992 12.812 1.00 96.50 171 ALA A N 1
ATOM 1369 C CA . ALA A 1 171 ? -3.927 -0.528 13.180 1.00 96.50 171 ALA A CA 1
ATOM 1370 C C . ALA A 1 171 ? -3.893 0.673 14.145 1.00 96.50 171 ALA A C 1
ATOM 1372 O O . ALA A 1 171 ? -4.618 1.647 13.954 1.00 96.50 171 ALA A O 1
ATOM 1373 N N . GLY A 1 172 ? -3.020 0.643 15.157 1.00 96.00 172 GLY A N 1
ATOM 1374 C CA . GLY A 1 172 ? -2.831 1.763 16.082 1.00 96.00 172 GLY A CA 1
ATOM 1375 C C . GLY A 1 172 ? -2.309 3.027 15.392 1.00 96.00 172 GLY A C 1
ATOM 1376 O O . GLY A 1 172 ? -2.851 4.111 15.608 1.00 96.00 172 GLY A O 1
ATOM 1377 N N . ILE A 1 173 ? -1.308 2.886 14.513 1.00 95.00 173 ILE A N 1
ATOM 1378 C CA . ILE A 1 173 ? -0.776 3.990 13.693 1.00 95.00 173 ILE A CA 1
ATOM 1379 C C . ILE A 1 173 ? -1.884 4.585 12.821 1.00 95.00 173 ILE A C 1
ATOM 1381 O O . ILE A 1 173 ? -2.004 5.806 12.723 1.00 95.00 173 ILE A O 1
ATOM 1385 N N . ARG A 1 174 ? -2.724 3.732 12.229 1.00 95.31 174 ARG A N 1
ATOM 1386 C CA . ARG A 1 174 ? -3.837 4.151 11.380 1.00 95.31 174 ARG A CA 1
ATOM 1387 C C . ARG A 1 174 ? -4.866 4.990 12.135 1.00 95.31 174 ARG A C 1
ATOM 1389 O O . ARG A 1 174 ? -5.178 6.088 11.681 1.00 95.31 174 ARG A O 1
ATOM 1396 N N . ILE A 1 175 ? -5.335 4.514 13.295 1.00 95.31 175 ILE A N 1
ATOM 1397 C CA . ILE A 1 175 ? -6.257 5.271 14.161 1.00 95.31 175 ILE A CA 1
ATOM 1398 C C . ILE A 1 175 ? -5.640 6.625 14.524 1.00 95.31 175 ILE A C 1
ATOM 1400 O O . ILE A 1 175 ? -6.278 7.663 14.366 1.00 95.31 175 ILE A O 1
ATOM 1404 N N . TYR A 1 176 ? -4.389 6.617 14.995 1.00 94.38 176 TYR A N 1
ATOM 1405 C CA . TYR A 1 176 ? -3.695 7.836 15.401 1.00 94.38 176 TYR A CA 1
ATOM 1406 C C . TYR A 1 176 ? -3.593 8.848 14.251 1.00 94.38 176 TYR A C 1
ATOM 1408 O O . TYR A 1 176 ? -3.895 10.025 14.444 1.00 94.38 176 TYR A O 1
ATOM 1416 N N . SER A 1 177 ? -3.213 8.398 13.050 1.00 93.56 177 SER A N 1
ATOM 1417 C CA . SER A 1 177 ? -3.104 9.274 11.881 1.00 93.56 177 SER A CA 1
ATOM 1418 C C . SER A 1 177 ? -4.450 9.883 11.502 1.00 93.56 177 SER A C 1
ATOM 1420 O O . SER A 1 177 ? -4.526 11.087 11.284 1.00 93.56 177 SER A O 1
ATOM 1422 N N . LEU A 1 178 ? -5.518 9.082 11.470 1.00 94.69 178 LEU A N 1
ATOM 1423 C CA . LEU A 1 178 ? -6.851 9.567 11.110 1.00 94.69 178 LEU A CA 1
ATOM 1424 C C . LEU A 1 178 ? -7.417 10.560 12.135 1.00 94.69 178 LEU A C 1
ATOM 1426 O O . LEU A 1 178 ? -8.046 11.536 11.738 1.00 94.69 178 LEU A O 1
ATOM 1430 N N . ARG A 1 179 ? -7.139 10.374 13.431 1.00 93.88 179 ARG A N 1
ATOM 1431 C CA . ARG A 1 179 ? -7.473 11.364 14.472 1.00 93.88 179 ARG A CA 1
ATOM 1432 C C . ARG A 1 179 ? -6.701 12.662 14.310 1.00 93.88 179 ARG A C 1
ATOM 1434 O O . ARG A 1 179 ? -7.271 13.742 14.389 1.00 93.88 179 ARG A O 1
ATOM 1441 N N . LYS A 1 180 ? -5.398 12.569 14.033 1.00 92.56 180 LYS A N 1
ATOM 1442 C CA . LYS A 1 180 ? -4.553 13.744 13.781 1.00 92.56 180 LYS A CA 1
ATOM 1443 C C . LYS A 1 180 ? -5.022 14.544 12.561 1.00 92.56 180 LYS A C 1
ATOM 1445 O O . LYS A 1 180 ? -4.846 15.755 12.514 1.00 92.56 180 LYS A O 1
ATOM 1450 N N . GLU A 1 181 ? -5.606 13.863 11.583 1.00 92.00 181 GLU A N 1
ATOM 1451 C CA . GLU A 1 181 ? -6.217 14.466 10.395 1.00 92.00 181 GLU A CA 1
ATOM 1452 C C . GLU A 1 181 ? -7.636 15.006 10.641 1.00 92.00 181 GLU A C 1
ATOM 1454 O O . GLU A 1 181 ? -8.218 15.578 9.724 1.00 92.00 181 GLU A O 1
ATOM 1459 N N . GLY A 1 182 ? -8.204 14.814 11.838 1.00 92.12 182 GLY A N 1
ATOM 1460 C CA . GLY A 1 182 ? -9.580 15.196 12.165 1.00 92.12 182 GLY A CA 1
ATOM 1461 C C . GLY A 1 182 ? -10.647 14.341 11.475 1.00 92.12 182 GLY A C 1
ATOM 1462 O O . GLY A 1 182 ? -11.790 14.770 11.369 1.00 92.12 182 GLY A O 1
ATOM 1463 N N . TYR A 1 183 ? -10.283 13.161 10.961 1.00 91.50 183 TYR A N 1
ATOM 1464 C CA . TYR A 1 183 ? -11.217 12.259 10.282 1.00 91.50 183 TYR A CA 1
ATOM 1465 C C . TYR A 1 183 ? -11.944 11.318 11.250 1.00 91.50 183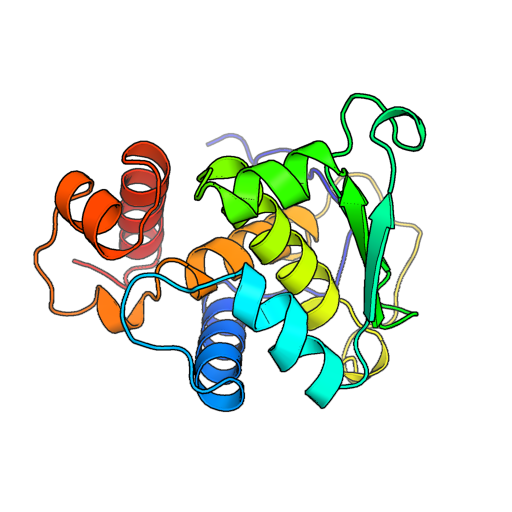 TYR A C 1
ATOM 1467 O O . TYR A 1 183 ? -13.087 10.946 11.009 1.00 91.50 183 TYR A O 1
ATOM 1475 N N . LEU A 1 184 ? -11.272 10.916 12.331 1.00 91.19 184 LEU A N 1
ATOM 1476 C CA . LEU A 1 184 ? -11.878 10.171 13.434 1.00 91.19 184 LEU A CA 1
ATOM 1477 C C . LEU A 1 184 ? -11.891 11.034 14.694 1.00 91.19 184 LEU A C 1
ATOM 1479 O O . LEU A 1 184 ? -10.966 11.819 14.909 1.00 91.19 184 LEU A O 1
ATOM 1483 N N . GLU A 1 185 ? -12.902 10.809 15.531 1.00 82.44 185 GLU A N 1
ATOM 1484 C CA . GLU A 1 185 ? -13.011 11.360 16.888 1.00 82.44 185 GLU A CA 1
ATOM 1485 C C . GLU A 1 185 ? -12.060 10.669 17.893 1.00 82.44 185 GLU A C 1
ATOM 1487 O O . GLU A 1 185 ? -11.794 9.433 17.813 1.00 82.44 185 GLU A O 1
#

Sequence (185 aa):
MEKSKPRGVRVAPLSSRKIREVAEEFRVIFSLPPGNVDIIELYEFGLQSKGWDYDIQEDNLFPSDVLALAFPDRHLIRVKQSVWSGAVRGDRMSRFTLAHELGHLILHNSDRLGFARHHPSSPRSHNFYEDSEWQADRFAAELLIPASELSGMRLNASQIAVKYGVSKKSAGIRIYSLRKEGYLE

Secondary structure (DSSP, 8-state):
-------S-B-----HHHHHHHHHHHHHHTTPPSSS--HHHIIIIIGGGGT-EEEEE-GGGS-TT--EEEEGGGTEEEEEHHHHHHHHTT-HHHHHHHHHHHHHHHHS-GGG-TT--------S---GGGBHHHHHHHHHHHHHS-HHHHTT----HHHHHHHTT--HHHHHHHHHHHHHTTS--

Nearest PDB structures (foldseek):
  6cyy-assembly1_A  TM=6.655E-01  e=1.253E-04  Mycobacterium tuberculosis H37Rv
  6cz6-assembly1_C  TM=6.525E-01  e=2.057E-04  Mycobacterium tuberculosis H37Rv
  6cyj-assembly1_B  TM=6.423E-01  e=2.563E-04  Mycobacterium tuberculosis H37Rv
  1eb6-assembly1_A  TM=3.763E-01  e=3.632E-02  Aspergillus oryzae
  8ppl-assembly1_Iy  TM=3.706E-01  e=4.363E+00  Homo sapiens

Foldseek 3Di:
DPQPQFDADFWDFDDLVRLLVLLVVVCVVQVADPFAGLLLCCQVPVLVVVVAEEAEDAPVVDDPPDAKDADLQNSYIYGYNVLSVCSVVLNQVSLLNSQLSVQLNRVVRPVPPPPIDDDRDDDSDDHLSRHSSSSSSSNSLCNQQPLVSCVPDPDQLVRSCVRSSHDSVSSVVSVVVCVVVVSHD

Solvent-accessible surface area (backbone atoms only — not comparable to full-atom values): 10399 Å² total; per-residue (Å²): 131,81,77,74,75,54,85,47,57,76,48,71,74,53,52,76,67,57,41,39,53,53,26,53,52,48,37,60,76,67,67,55,62,86,54,47,66,64,64,62,59,41,54,72,56,49,30,53,79,72,72,32,48,71,44,78,37,63,58,85,83,43,62,93,88,53,62,59,48,54,37,30,90,70,40,32,36,41,33,23,40,66,37,53,57,30,32,76,73,60,34,48,65,32,43,46,51,54,38,22,37,49,23,40,37,68,75,63,18,65,89,80,39,94,78,52,83,83,64,99,78,73,71,91,75,58,56,64,49,20,18,44,50,56,50,10,49,49,22,22,47,28,58,43,54,42,62,78,75,45,52,97,49,93,68,51,34,64,56,44,10,62,54,30,58,43,46,47,65,59,32,42,52,49,56,53,51,36,36,76,70,68,70,40,135

Mean predicted aligned error: 5.8 Å

pLDDT: mean 88.17, std 15.59, range [34.47, 98.5]